Protein AF-A0A238ZQM5-F1 (afdb_monomer_lite)

pLDDT: mean 84.39, std 13.17, range [37.75, 97.06]

Structure (mmCIF, N/CA/C/O backbone):
data_AF-A0A238ZQM5-F1
#
_entry.id   AF-A0A238ZQM5-F1
#
loop_
_atom_site.group_PDB
_atom_site.id
_atom_site.type_symbol
_atom_site.label_atom_id
_atom_site.label_alt_id
_atom_site.label_comp_id
_atom_site.label_asym_id
_atom_site.label_entity_id
_atom_site.label_seq_id
_atom_site.pdbx_PDB_ins_code
_atom_site.Cartn_x
_atom_site.Cartn_y
_atom_site.Cartn_z
_atom_site.occupancy
_atom_site.B_iso_or_equiv
_atom_site.auth_seq_id
_atom_site.auth_comp_id
_atom_site.auth_asym_id
_atom_site.auth_atom_id
_atom_site.pdbx_PDB_model_num
ATOM 1 N N . MET A 1 1 ? -8.725 8.950 21.565 1.00 46.25 1 MET A N 1
ATOM 2 C CA . MET A 1 1 ? -9.533 8.697 22.783 1.00 46.25 1 MET A CA 1
ATOM 3 C C . MET A 1 1 ? -8.906 9.268 24.057 1.00 46.25 1 MET A C 1
ATOM 5 O O . MET A 1 1 ? -9.579 10.044 24.719 1.00 46.25 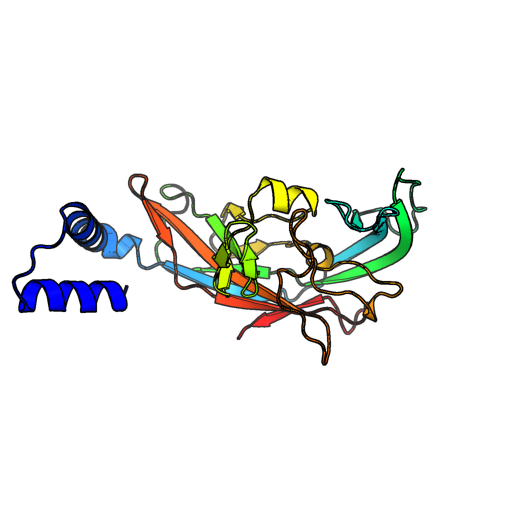1 MET A O 1
ATOM 9 N N . ARG A 1 2 ? -7.640 8.970 24.407 1.00 37.75 2 ARG A N 1
ATOM 10 C CA . ARG A 1 2 ? -7.018 9.499 25.647 1.00 37.75 2 ARG A CA 1
ATOM 11 C C . ARG A 1 2 ? -6.879 11.034 25.658 1.00 37.75 2 ARG A C 1
ATOM 13 O O . ARG A 1 2 ? -7.277 11.658 26.631 1.00 37.75 2 ARG A O 1
ATOM 20 N N . GLU A 1 3 ? -6.445 11.632 24.545 1.00 44.31 3 GLU A N 1
ATOM 21 C CA . GLU A 1 3 ? -6.285 13.096 24.407 1.00 44.31 3 GLU A CA 1
ATOM 22 C C . GLU A 1 3 ? -7.612 13.876 24.476 1.00 44.31 3 GLU A C 1
ATOM 24 O O . GLU A 1 3 ? -7.667 14.945 25.071 1.00 44.31 3 GLU A O 1
ATOM 29 N N . GLN A 1 4 ? -8.710 13.330 23.939 1.00 57.75 4 GLN A N 1
ATOM 30 C CA . GLN A 1 4 ? -10.038 13.960 24.028 1.00 57.75 4 GLN A CA 1
ATOM 31 C C . GLN A 1 4 ? -10.624 13.880 25.442 1.00 57.75 4 GLN A C 1
ATOM 33 O O . GLN A 1 4 ? -11.302 14.805 25.878 1.00 57.75 4 GLN A O 1
ATOM 38 N N . ARG A 1 5 ? -10.344 12.795 26.175 1.00 56.16 5 ARG A N 1
ATOM 39 C CA . ARG A 1 5 ? -10.802 12.609 27.558 1.00 56.16 5 ARG A CA 1
ATOM 40 C C . ARG A 1 5 ? -10.069 13.526 28.535 1.00 56.16 5 ARG A C 1
ATOM 42 O O . ARG A 1 5 ? -10.710 14.072 29.425 1.00 56.16 5 ARG A O 1
ATOM 49 N N . GLU A 1 6 ? -8.756 13.680 28.371 1.00 59.78 6 GLU A N 1
ATOM 50 C CA . GLU A 1 6 ? -7.944 14.623 29.152 1.00 59.78 6 GLU A CA 1
ATOM 51 C C . GLU A 1 6 ? -8.412 16.059 28.893 1.00 59.78 6 GLU A C 1
ATOM 53 O O . GLU A 1 6 ? -8.756 16.751 29.841 1.00 59.78 6 GLU A O 1
ATOM 58 N N . ALA A 1 7 ? -8.576 16.457 27.624 1.00 58.16 7 ALA A N 1
ATOM 59 C CA . ALA A 1 7 ? -9.081 17.785 27.275 1.00 58.16 7 ALA A CA 1
ATOM 60 C C . ALA A 1 7 ? -10.483 18.057 27.851 1.00 58.16 7 ALA A C 1
ATOM 62 O O . ALA A 1 7 ? -10.712 19.112 28.432 1.00 58.16 7 ALA A O 1
ATOM 63 N N . LEU A 1 8 ? -11.414 17.097 27.753 1.00 58.91 8 LEU A N 1
ATOM 64 C CA . LEU A 1 8 ? -12.755 17.215 28.341 1.00 58.91 8 LEU A CA 1
ATOM 65 C C . LEU A 1 8 ? -12.720 17.310 29.865 1.00 58.91 8 LEU A C 1
ATOM 67 O O . LEU A 1 8 ? -13.442 18.132 30.421 1.00 58.91 8 LEU A O 1
ATOM 71 N N . LYS A 1 9 ? -11.871 16.528 30.541 1.00 62.59 9 LYS A N 1
ATOM 72 C CA . LYS A 1 9 ? -11.652 16.675 31.986 1.00 62.59 9 LYS A CA 1
ATOM 73 C C . LYS A 1 9 ? -11.186 18.080 32.333 1.00 62.59 9 LYS A C 1
ATOM 75 O O . LYS A 1 9 ? -11.781 18.692 33.208 1.00 62.59 9 LYS A O 1
ATOM 80 N N . THR A 1 10 ? -10.200 18.605 31.610 1.00 59.09 10 THR A N 1
ATOM 81 C CA . THR A 1 10 ? -9.701 19.965 31.824 1.00 59.09 10 THR A CA 1
ATOM 82 C C . THR A 1 10 ? -10.796 21.009 31.589 1.00 59.09 10 THR A C 1
ATOM 84 O O . THR A 1 10 ? -10.893 21.959 32.357 1.00 59.09 10 THR A O 1
ATOM 87 N N . TYR A 1 11 ? -11.673 20.818 30.594 1.00 63.31 11 TYR A N 1
ATOM 88 C CA . TYR A 1 11 ? -12.822 21.704 30.375 1.00 63.31 11 TYR A CA 1
ATOM 89 C C . TYR A 1 11 ? -13.818 21.664 31.548 1.00 63.31 11 TYR A C 1
ATOM 91 O O . TYR A 1 11 ? -14.197 22.714 32.058 1.00 63.31 11 TYR A O 1
ATOM 99 N N . PHE A 1 12 ? -14.179 20.475 32.045 1.00 64.38 12 PHE A N 1
ATOM 100 C CA . PHE A 1 12 ? -15.075 20.339 33.201 1.00 64.38 12 PHE A CA 1
ATOM 101 C C . PHE A 1 12 ? -14.453 20.840 34.517 1.00 64.38 12 PHE A C 1
ATOM 103 O O . PHE A 1 12 ? -15.163 21.427 35.329 1.00 64.38 12 PHE A O 1
ATOM 110 N N . GLU A 1 13 ? -13.149 20.642 34.722 1.00 62.69 13 GLU A N 1
ATOM 111 C CA . GLU A 1 13 ? -12.406 21.107 35.905 1.00 62.69 13 GLU A CA 1
ATOM 112 C C . GLU A 1 13 ? -12.217 22.633 35.907 1.00 62.69 13 GLU A C 1
ATOM 114 O O . GLU A 1 13 ? -12.307 23.256 36.963 1.00 62.69 13 GLU A O 1
ATOM 119 N N . ASN A 1 14 ? -12.038 23.249 34.732 1.00 64.81 14 ASN A N 1
ATOM 120 C CA . ASN A 1 14 ? -11.888 24.702 34.586 1.00 64.81 14 ASN A CA 1
ATOM 121 C C . ASN A 1 14 ? -13.226 25.453 34.430 1.00 64.81 14 ASN A C 1
ATOM 123 O O . ASN A 1 14 ? -13.228 26.680 34.346 1.00 64.81 14 ASN A O 1
ATOM 127 N N . GLY A 1 15 ? -14.362 24.746 34.386 1.00 55.53 15 GLY A N 1
ATOM 128 C CA . GLY A 1 15 ? -15.692 25.342 34.195 1.00 55.53 15 GLY A CA 1
ATOM 129 C C . GLY A 1 15 ? -16.011 25.765 32.753 1.00 55.53 15 GLY A C 1
ATOM 130 O O . GLY A 1 15 ? -17.033 26.416 32.516 1.00 55.5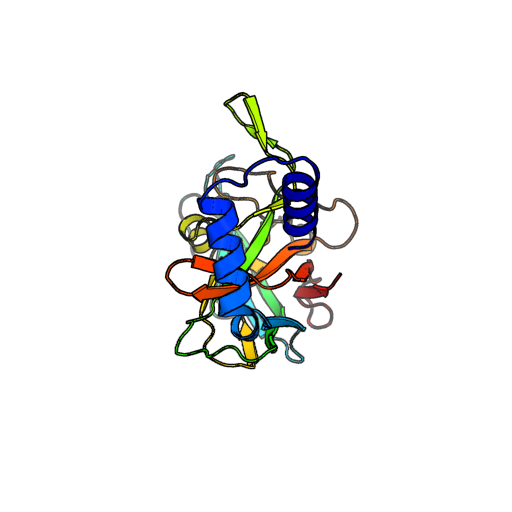3 15 GLY A O 1
ATOM 131 N N . ASP A 1 16 ? -15.176 25.378 31.788 1.00 63.03 16 ASP A N 1
ATOM 132 C CA . ASP A 1 16 ? -15.415 25.586 30.364 1.00 63.03 16 ASP A CA 1
ATOM 133 C C . ASP A 1 16 ? -16.500 24.626 29.860 1.00 63.03 16 ASP A C 1
ATOM 135 O O . ASP A 1 16 ? -16.455 23.409 30.058 1.00 63.03 16 ASP A O 1
ATOM 139 N N . ARG A 1 17 ? -17.506 25.177 29.175 1.00 64.56 17 ARG A N 1
ATOM 140 C CA . ARG A 1 17 ? -18.610 24.385 28.623 1.00 64.56 17 ARG A CA 1
ATOM 141 C C . ARG A 1 17 ? -18.160 23.737 27.310 1.00 64.56 17 ARG A C 1
ATOM 143 O O . ARG A 1 17 ? -17.872 24.477 26.367 1.00 64.56 17 ARG A O 1
ATOM 150 N N . PRO A 1 18 ? -18.130 22.394 27.197 1.00 68.06 18 PRO A N 1
ATOM 151 C CA . PRO A 1 18 ? -17.866 21.754 25.915 1.00 68.06 18 PRO A CA 1
ATOM 152 C C . PRO A 1 18 ? -18.912 22.202 24.891 1.00 68.06 18 PRO A C 1
ATOM 154 O O . PRO A 1 18 ? -20.076 22.441 25.222 1.00 68.06 18 PRO A O 1
ATOM 157 N N . THR A 1 19 ? -18.506 22.308 23.628 1.00 73.88 19 THR A N 1
ATOM 158 C CA . THR A 1 19 ? -19.463 22.572 22.547 1.00 73.88 19 THR A CA 1
ATOM 159 C C . THR A 1 19 ? -20.477 21.429 22.458 1.00 73.88 19 THR A C 1
ATOM 161 O O . THR A 1 19 ? -20.163 20.280 22.781 1.00 73.88 19 THR A O 1
ATOM 164 N N . GLN A 1 20 ? -21.688 21.719 21.973 1.00 70.94 20 GLN A N 1
ATOM 165 C CA . GLN A 1 20 ? -22.739 20.711 21.784 1.00 70.94 20 GLN A CA 1
ATOM 166 C C . GLN A 1 20 ? -22.232 19.494 20.992 1.00 70.94 20 GLN A C 1
ATOM 168 O O . GLN A 1 20 ? -22.525 18.360 21.354 1.00 70.94 20 GLN A O 1
ATOM 173 N N . THR A 1 21 ? -21.400 19.722 19.972 1.00 71.00 21 THR A N 1
ATOM 174 C CA . THR A 1 21 ? -20.775 18.663 19.169 1.00 71.00 21 THR A CA 1
ATOM 175 C C . THR A 1 21 ? -19.824 17.789 19.986 1.00 71.00 21 THR A C 1
ATOM 177 O O . THR A 1 21 ? -19.865 16.569 19.868 1.00 71.00 21 THR A O 1
ATOM 180 N N . GLN A 1 22 ? -18.980 18.386 20.832 1.00 67.88 22 GLN A N 1
ATOM 181 C CA . GLN A 1 22 ? -18.045 17.638 21.684 1.00 67.88 22 GLN A CA 1
ATOM 182 C C . GLN A 1 22 ? -18.781 16.806 22.741 1.00 67.88 22 GLN A C 1
ATOM 184 O O . GLN A 1 22 ? -18.360 15.693 23.051 1.00 67.88 22 GLN A O 1
ATOM 189 N N . PHE A 1 23 ? -19.885 17.329 23.280 1.00 74.44 23 PHE A N 1
ATOM 190 C CA . PHE A 1 23 ? -20.700 16.612 24.257 1.00 74.44 23 PHE A CA 1
ATOM 191 C C . PHE A 1 23 ? -21.522 15.482 23.619 1.00 74.44 23 PHE A C 1
ATOM 193 O O . PHE A 1 23 ? -21.568 14.385 24.171 1.00 74.44 23 PHE A O 1
ATOM 200 N N . ALA A 1 24 ? -22.097 15.707 22.432 1.00 69.12 24 ALA A N 1
ATOM 201 C CA . ALA A 1 24 ? -22.794 14.671 21.668 1.00 69.12 24 ALA A CA 1
ATOM 202 C C . ALA A 1 24 ? -21.861 13.494 21.342 1.00 69.12 24 ALA A C 1
ATOM 204 O O . ALA A 1 24 ? -22.165 12.360 21.690 1.00 69.12 24 ALA A O 1
ATOM 205 N N . GLN A 1 25 ? -20.656 13.775 20.828 1.00 68.94 25 GLN A N 1
ATOM 206 C CA . GLN A 1 25 ? -19.645 12.745 20.546 1.00 68.94 25 GLN A CA 1
ATOM 207 C C . GLN A 1 25 ? -19.271 11.911 21.779 1.00 68.94 25 GLN A C 1
ATOM 209 O O . GLN A 1 25 ? -18.994 10.717 21.659 1.00 68.94 25 GLN A O 1
ATOM 214 N N . LEU A 1 26 ? -19.250 12.529 22.964 1.00 72.38 26 LEU A N 1
ATOM 215 C CA . LEU A 1 26 ? -18.998 11.821 24.214 1.00 72.38 26 LEU A CA 1
ATOM 216 C C . LEU A 1 26 ? -20.152 10.872 24.556 1.00 72.38 26 LEU A C 1
ATOM 218 O O . LEU A 1 26 ? -19.892 9.706 24.847 1.00 72.38 26 LEU A O 1
ATOM 222 N N . ILE A 1 27 ? -21.401 11.346 24.522 1.00 74.38 27 ILE A N 1
ATOM 223 C CA . ILE A 1 27 ? -22.577 10.510 24.809 1.00 74.38 27 ILE A CA 1
ATOM 224 C C . ILE A 1 27 ? -22.651 9.349 23.820 1.00 74.38 27 ILE A C 1
ATOM 226 O O . ILE A 1 27 ? -22.761 8.204 24.255 1.00 74.38 27 ILE A O 1
ATOM 230 N N . ASP A 1 28 ? -22.485 9.620 22.526 1.00 68.56 28 ASP A N 1
ATOM 231 C CA . ASP A 1 28 ? -22.495 8.592 21.485 1.00 68.56 28 ASP A CA 1
ATOM 232 C C . ASP A 1 28 ? -21.403 7.543 21.752 1.00 68.56 28 ASP A C 1
ATOM 234 O O . ASP A 1 28 ? -21.649 6.340 21.689 1.00 68.56 28 ASP A O 1
ATOM 238 N N . SER A 1 29 ? -20.204 7.964 22.177 1.00 66.50 29 SER A N 1
ATOM 239 C CA . SER A 1 29 ? -19.139 7.018 22.542 1.00 66.50 29 SER A CA 1
ATOM 240 C C . SER A 1 29 ? -19.515 6.099 23.713 1.00 66.50 29 SER A C 1
ATOM 242 O O . SER A 1 29 ? -19.107 4.939 23.737 1.00 66.50 29 SER A O 1
ATOM 244 N N . TYR A 1 30 ? -20.311 6.595 24.668 1.00 68.81 30 TYR A N 1
ATOM 245 C CA . TYR A 1 30 ? -20.781 5.815 25.813 1.00 68.81 30 TYR A CA 1
ATOM 246 C C . TYR A 1 30 ? -21.925 4.868 25.446 1.00 68.81 30 TYR A C 1
ATOM 248 O O . TYR A 1 30 ? -21.941 3.732 25.916 1.00 68.81 30 TYR A O 1
ATOM 256 N N . VAL A 1 31 ? -22.859 5.308 24.601 1.00 71.25 31 VAL A N 1
ATOM 257 C CA . VAL A 1 31 ? -23.979 4.486 24.115 1.00 71.25 31 VAL A CA 1
ATOM 258 C C . VAL A 1 31 ? -23.467 3.309 23.278 1.00 71.25 31 VAL A C 1
ATOM 260 O O . VAL A 1 31 ? -23.963 2.193 23.417 1.00 71.25 31 VAL A O 1
ATOM 263 N N . HIS A 1 32 ? -22.412 3.524 22.488 1.00 70.25 32 HIS A N 1
ATOM 264 C CA . HIS A 1 32 ? -21.836 2.513 21.599 1.00 70.25 32 HIS A CA 1
ATOM 265 C C . HIS A 1 32 ? -20.603 1.796 22.172 1.00 70.25 32 HIS A C 1
ATOM 267 O O . HIS A 1 32 ? -19.914 1.097 21.439 1.00 70.25 32 HIS A O 1
ATOM 273 N N . LEU A 1 33 ? -20.308 1.903 23.474 1.00 68.94 33 LEU A N 1
ATOM 274 C CA . LEU A 1 33 ? -19.084 1.357 24.095 1.00 68.94 33 LEU A CA 1
ATOM 275 C C . LEU A 1 33 ? -18.795 -0.114 23.736 1.00 68.94 33 LEU A C 1
ATOM 277 O O . LEU A 1 33 ? -17.650 -0.470 23.457 1.00 68.94 33 LEU A O 1
ATOM 281 N N . ASN A 1 34 ? -19.834 -0.952 23.701 1.00 67.56 34 ASN A N 1
ATOM 282 C CA . ASN A 1 34 ? -19.716 -2.367 23.333 1.00 67.56 34 ASN A CA 1
ATOM 283 C C . ASN A 1 34 ? -19.469 -2.568 21.828 1.00 67.56 34 ASN A C 1
ATOM 285 O O . ASN A 1 34 ? -18.752 -3.488 21.443 1.00 67.56 34 ASN A O 1
ATOM 289 N N . GLU A 1 35 ? -20.030 -1.695 20.987 1.00 69.12 35 GLU A N 1
ATOM 290 C CA . GLU A 1 35 ? -19.846 -1.696 19.529 1.00 69.12 35 GLU A CA 1
ATOM 291 C C . GLU A 1 35 ? -18.484 -1.103 19.126 1.00 69.12 35 GLU A C 1
ATOM 293 O O . GLU A 1 35 ? -17.973 -1.408 18.053 1.00 69.12 35 GLU A O 1
ATOM 298 N N . LEU A 1 36 ? -17.868 -0.299 20.004 1.00 75.50 36 LEU A N 1
ATOM 299 C CA . LEU A 1 36 ? -16.561 0.335 19.809 1.00 75.50 36 LEU A CA 1
ATOM 300 C C . LEU A 1 36 ? -15.371 -0.525 20.267 1.00 75.50 36 LEU A C 1
ATOM 302 O O . LEU A 1 36 ? -14.221 -0.137 20.053 1.00 75.50 36 LEU A O 1
ATOM 306 N N . ASN A 1 37 ? -15.615 -1.697 20.861 1.00 82.69 37 ASN A N 1
ATOM 307 C CA . ASN A 1 37 ? -14.560 -2.657 21.181 1.00 82.69 37 ASN A CA 1
ATOM 308 C C . ASN A 1 37 ? -14.249 -3.531 19.961 1.00 82.69 37 ASN A C 1
ATOM 310 O O . ASN A 1 37 ? -14.708 -4.673 19.861 1.00 82.69 37 ASN A O 1
ATOM 314 N N . PHE A 1 38 ? -13.499 -2.966 19.016 1.00 89.88 38 PHE A N 1
ATOM 315 C CA . PHE A 1 38 ? -13.087 -3.647 17.798 1.00 89.88 38 PHE A CA 1
ATOM 316 C C . PHE A 1 38 ? -11.656 -3.331 17.397 1.00 89.88 38 PHE A C 1
ATOM 318 O O . PHE A 1 38 ? -11.123 -2.248 17.653 1.00 89.88 38 PHE A O 1
ATOM 325 N N . GLY A 1 39 ? -11.045 -4.294 16.719 1.00 91.56 39 GLY A N 1
ATOM 326 C CA . GLY A 1 39 ? -9.651 -4.228 16.327 1.00 91.56 39 GLY A CA 1
ATOM 327 C C . GLY A 1 39 ? -9.418 -4.803 14.946 1.00 91.56 39 GLY A C 1
ATOM 328 O O . GLY A 1 39 ? -10.249 -5.506 14.371 1.00 91.56 39 GLY A O 1
ATOM 329 N N . LEU A 1 40 ? -8.245 -4.483 14.427 1.00 95.12 40 LEU A N 1
ATOM 330 C CA . LEU A 1 40 ? -7.671 -5.140 13.272 1.00 95.12 40 LEU A CA 1
ATOM 331 C C . LEU A 1 40 ? -6.410 -5.831 13.762 1.00 95.12 40 LEU A C 1
ATOM 333 O O . LEU A 1 40 ? -5.648 -5.228 14.511 1.00 95.12 40 LEU A O 1
ATOM 337 N N . LYS A 1 41 ? -6.175 -7.054 13.311 1.00 95.75 41 LYS A N 1
ATOM 338 C CA . LYS A 1 41 ? -4.922 -7.772 13.497 1.00 95.75 41 LYS A CA 1
ATOM 339 C C . LYS A 1 41 ? -4.418 -8.217 12.138 1.00 95.75 41 LYS A C 1
ATOM 341 O O . LYS A 1 41 ? -5.186 -8.674 11.293 1.00 95.75 41 LYS A O 1
ATOM 346 N N . LEU A 1 42 ? -3.124 -8.032 11.913 1.00 96.06 42 LEU A N 1
ATOM 347 C CA . LEU A 1 42 ? -2.500 -8.229 10.612 1.00 96.06 42 LEU A CA 1
ATOM 348 C C . LEU A 1 42 ? -1.328 -9.194 10.725 1.00 96.06 42 LEU A C 1
ATOM 350 O O . LEU A 1 42 ? -0.563 -9.155 11.686 1.00 96.06 42 LEU A O 1
ATOM 354 N N . ARG A 1 43 ? -1.170 -10.038 9.709 1.00 95.69 43 ARG A N 1
ATOM 355 C CA . ARG A 1 43 ? 0.009 -10.889 9.530 1.00 95.69 43 ARG A CA 1
ATOM 356 C C . ARG A 1 43 ? 0.261 -11.125 8.047 1.00 95.69 43 ARG A C 1
ATOM 358 O O . ARG A 1 43 ? -0.672 -11.133 7.248 1.00 95.69 43 ARG A O 1
ATOM 365 N N . SER A 1 44 ? 1.512 -11.350 7.666 1.00 94.44 44 SER A N 1
ATOM 366 C CA . SER A 1 44 ? 1.819 -11.805 6.307 1.00 94.44 44 SER A CA 1
ATOM 367 C C . SER A 1 44 ? 1.294 -13.225 6.088 1.00 94.44 44 SER A C 1
ATOM 369 O O . SER A 1 44 ? 1.341 -14.057 6.999 1.00 94.44 44 SER A O 1
ATOM 371 N N . SER A 1 45 ? 0.847 -13.532 4.872 1.00 94.00 45 SER A N 1
ATOM 372 C CA . SER A 1 45 ? 0.451 -14.888 4.492 1.00 94.00 45 SER A CA 1
ATOM 373 C C . SER A 1 45 ? 1.612 -15.886 4.623 1.00 94.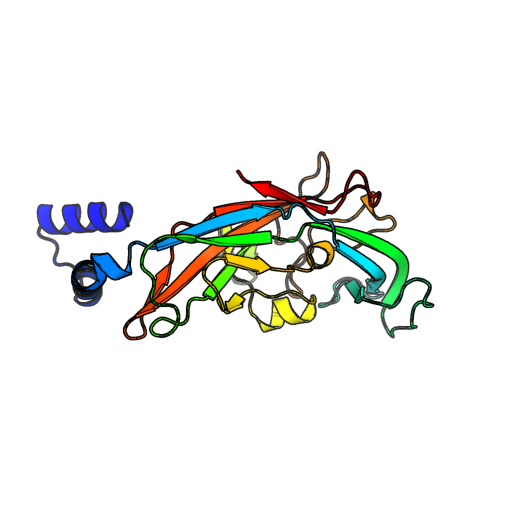00 45 SER A C 1
ATOM 375 O O . SER A 1 45 ? 2.800 -15.557 4.495 1.00 94.00 45 SER A O 1
ATOM 377 N N . GLY A 1 46 ? 1.264 -17.150 4.877 1.00 89.38 46 GLY A N 1
ATOM 378 C CA . GLY A 1 46 ? 2.219 -18.261 4.811 1.00 89.38 46 GLY A CA 1
ATOM 379 C C . GLY A 1 46 ? 2.606 -18.620 3.372 1.00 89.38 46 GLY A C 1
ATOM 380 O O . GLY A 1 46 ? 3.704 -19.112 3.137 1.00 89.38 46 GLY A O 1
ATOM 381 N N . THR A 1 47 ? 1.725 -18.331 2.415 1.00 90.56 47 THR A N 1
ATOM 382 C CA . THR A 1 47 ? 1.870 -18.639 0.989 1.00 90.56 47 THR A CA 1
ATOM 383 C C . THR A 1 47 ? 2.429 -17.458 0.200 1.00 90.56 47 THR A C 1
ATOM 385 O O . THR A 1 47 ? 2.186 -16.296 0.540 1.00 90.56 47 THR A O 1
ATOM 388 N N . LEU A 1 48 ? 3.170 -17.766 -0.866 1.00 93.06 48 LEU A N 1
ATOM 389 C CA . LEU A 1 48 ? 3.633 -16.794 -1.853 1.00 93.06 48 LEU A CA 1
ATOM 390 C C . LEU A 1 48 ? 2.688 -16.771 -3.053 1.00 93.06 48 LEU A C 1
ATOM 392 O O . LEU A 1 48 ? 2.262 -17.818 -3.541 1.00 93.06 48 LEU A O 1
ATOM 396 N N . LYS A 1 49 ? 2.415 -15.570 -3.554 1.00 93.94 49 LYS A N 1
ATOM 397 C CA . LYS A 1 49 ? 1.855 -15.346 -4.883 1.00 93.94 49 LYS A CA 1
ATOM 398 C C . LYS A 1 49 ? 2.958 -14.925 -5.835 1.00 93.94 49 LYS A C 1
ATOM 400 O O . LYS A 1 49 ? 3.909 -14.254 -5.440 1.00 93.94 49 LYS A O 1
ATOM 405 N N . ALA A 1 50 ? 2.797 -15.289 -7.099 1.00 93.69 50 ALA A N 1
ATOM 406 C CA . ALA A 1 50 ? 3.685 -14.899 -8.177 1.00 93.69 50 ALA A CA 1
ATOM 407 C C . ALA A 1 50 ? 2.851 -14.366 -9.340 1.00 93.69 50 ALA A C 1
ATOM 409 O O . ALA A 1 50 ? 1.907 -15.021 -9.781 1.00 93.69 50 ALA A O 1
ATOM 410 N N . LYS A 1 51 ? 3.198 -13.179 -9.835 1.00 95.00 51 LYS A N 1
ATOM 411 C CA . LYS A 1 51 ? 2.548 -12.557 -10.993 1.00 95.00 51 LYS A CA 1
ATOM 412 C C . LYS A 1 51 ? 3.591 -11.970 -11.925 1.00 95.00 51 LYS A C 1
ATOM 414 O O . LYS A 1 51 ? 4.623 -11.484 -11.465 1.00 95.00 51 LYS A O 1
ATOM 419 N N . PHE A 1 52 ? 3.344 -12.026 -13.227 1.00 95.50 52 PHE A N 1
ATOM 420 C CA . PHE A 1 52 ? 4.242 -11.452 -14.221 1.00 95.50 52 PHE A CA 1
ATOM 421 C C . PHE A 1 52 ? 3.810 -10.030 -14.565 1.00 95.50 52 PHE A C 1
ATOM 423 O O . PHE A 1 52 ? 2.624 -9.754 -14.735 1.00 95.50 52 PHE A O 1
ATOM 430 N N . TYR A 1 53 ? 4.785 -9.127 -14.637 1.00 95.88 53 TYR A N 1
ATOM 431 C CA . TYR A 1 53 ? 4.540 -7.714 -14.882 1.00 95.88 53 TYR A CA 1
ATOM 432 C C . TYR A 1 53 ? 5.439 -7.160 -15.978 1.00 95.88 53 TYR A C 1
ATOM 434 O O . TYR A 1 53 ? 6.618 -7.514 -16.072 1.00 95.88 53 TYR A O 1
ATOM 442 N N . HIS A 1 54 ? 4.887 -6.218 -16.736 1.00 97.06 54 HIS A N 1
ATOM 443 C CA . HIS A 1 54 ? 5.620 -5.278 -17.573 1.00 97.06 54 HIS A CA 1
ATOM 444 C C . HIS A 1 54 ? 5.747 -3.933 -16.848 1.00 97.06 54 HIS A C 1
ATOM 446 O O . HIS A 1 54 ? 4.751 -3.386 -16.362 1.00 97.06 54 HIS A O 1
ATOM 452 N N . PHE A 1 55 ? 6.966 -3.395 -16.785 1.00 95.69 55 PHE A N 1
ATOM 453 C CA . PHE A 1 55 ? 7.263 -2.115 -16.143 1.00 95.69 55 PHE A CA 1
ATOM 454 C C . PHE A 1 55 ? 7.601 -1.052 -17.179 1.00 95.69 55 PHE A C 1
ATOM 456 O O . PHE A 1 55 ? 8.382 -1.304 -18.098 1.00 95.69 55 PHE A O 1
ATOM 463 N N . TYR A 1 56 ? 7.055 0.145 -16.992 1.00 94.31 56 TYR A N 1
ATOM 464 C CA . TYR A 1 56 ? 7.237 1.269 -17.900 1.00 94.31 56 TYR A CA 1
ATOM 465 C C . TYR A 1 56 ? 7.539 2.554 -17.133 1.00 94.31 56 TYR A C 1
ATOM 467 O O . TYR A 1 56 ? 6.962 2.784 -16.067 1.00 94.31 56 TYR A O 1
ATOM 475 N N . ASP A 1 57 ? 8.375 3.416 -17.706 1.00 91.62 57 ASP A N 1
ATOM 476 C CA . ASP A 1 57 ? 8.557 4.802 -17.255 1.00 91.62 57 ASP A CA 1
ATOM 477 C C . ASP A 1 57 ? 7.909 5.755 -18.260 1.00 91.62 57 ASP A C 1
ATOM 479 O O . ASP A 1 57 ? 7.863 5.464 -19.458 1.00 91.62 57 ASP A O 1
ATOM 483 N N . ALA A 1 58 ? 7.376 6.876 -17.781 1.00 90.50 58 ALA A N 1
ATOM 484 C CA . ALA A 1 58 ? 6.858 7.905 -18.676 1.00 90.50 58 ALA A CA 1
ATOM 485 C C . ALA A 1 58 ? 8.011 8.584 -19.431 1.00 90.50 58 ALA A C 1
ATOM 487 O O . ALA A 1 58 ? 9.041 8.905 -18.841 1.00 90.50 58 ALA A O 1
ATOM 488 N N . ASN A 1 59 ? 7.815 8.847 -20.723 1.00 88.00 59 ASN A N 1
ATOM 489 C CA . ASN A 1 59 ? 8.809 9.520 -21.562 1.00 88.00 59 ASN A CA 1
ATOM 490 C C . ASN A 1 59 ? 8.957 10.998 -21.184 1.00 88.00 59 ASN A C 1
ATOM 492 O O . ASN A 1 59 ? 10.041 11.567 -21.292 1.00 88.00 59 ASN A O 1
ATOM 496 N N . GLU A 1 60 ? 7.861 11.621 -20.743 1.00 82.69 60 GLU A N 1
ATOM 497 C CA . GLU A 1 60 ? 7.864 13.019 -20.333 1.00 82.69 60 GLU A CA 1
ATOM 498 C C . GLU A 1 60 ? 8.266 13.177 -18.861 1.00 82.69 60 GLU A C 1
ATOM 500 O O . GLU A 1 60 ? 7.663 12.560 -17.967 1.00 82.69 60 GLU A O 1
ATOM 505 N N . PRO A 1 61 ? 9.236 14.061 -18.567 1.00 68.06 61 PRO A N 1
ATOM 506 C CA . PRO A 1 61 ? 9.533 14.415 -17.195 1.00 68.06 61 PRO A CA 1
ATOM 507 C C . PRO A 1 61 ? 8.308 15.103 -16.577 1.00 68.06 61 PRO A C 1
ATOM 509 O O . PRO A 1 61 ? 7.643 15.916 -17.210 1.00 68.06 61 PRO A O 1
ATOM 512 N N . PHE A 1 62 ? 8.025 14.794 -15.311 1.00 66.56 62 PHE A N 1
ATOM 513 C CA . PHE A 1 62 ? 6.903 15.367 -14.549 1.00 66.56 62 PHE A CA 1
ATOM 514 C C . PHE A 1 62 ? 5.495 14.969 -15.021 1.00 66.56 62 PHE A C 1
ATOM 516 O O . PHE A 1 62 ? 4.524 15.594 -14.590 1.00 66.56 62 PHE A O 1
ATOM 523 N N . SER A 1 63 ? 5.363 13.892 -15.806 1.00 70.12 63 SER A N 1
ATOM 524 C CA . SER A 1 63 ? 4.056 13.283 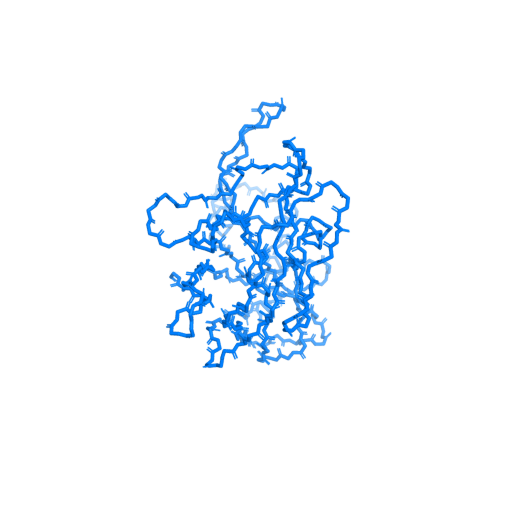-16.070 1.00 70.12 63 SER A CA 1
ATOM 525 C C . SER A 1 63 ? 3.336 12.930 -14.766 1.00 70.12 63 SER A C 1
ATOM 527 O O . SER A 1 63 ? 3.930 12.435 -13.800 1.00 70.12 63 SER A O 1
ATOM 529 N N . ALA A 1 64 ? 2.029 13.185 -14.765 1.00 66.81 64 ALA A N 1
ATOM 530 C CA . ALA A 1 64 ? 1.139 12.866 -13.666 1.00 66.81 64 ALA A CA 1
ATOM 531 C C . ALA A 1 64 ? 1.202 11.348 -13.377 1.00 66.81 64 ALA A C 1
ATOM 533 O O . ALA A 1 64 ? 1.456 10.931 -12.251 1.00 66.81 64 ALA A O 1
ATOM 534 N N . GLU A 1 65 ? 1.100 10.508 -14.406 1.00 77.50 65 GLU A N 1
ATOM 535 C CA . GLU A 1 65 ? 1.341 9.064 -14.321 1.00 77.50 65 GLU A CA 1
ATOM 536 C C . GLU A 1 65 ? 2.784 8.745 -14.714 1.00 77.50 65 GLU A C 1
ATOM 538 O O . GLU A 1 65 ? 3.062 8.197 -15.778 1.00 77.50 65 GLU A O 1
ATOM 543 N N . ALA A 1 66 ? 3.719 9.102 -13.835 1.00 82.44 66 ALA A N 1
ATOM 544 C CA . ALA A 1 66 ? 5.152 8.969 -14.085 1.00 82.44 66 ALA A CA 1
ATOM 545 C C . ALA A 1 66 ? 5.648 7.536 -14.377 1.00 82.44 66 ALA A C 1
ATOM 547 O O . ALA A 1 66 ? 6.800 7.395 -14.756 1.00 82.44 66 ALA A O 1
ATOM 548 N N . HIS A 1 67 ? 4.856 6.485 -14.148 1.00 89.31 67 HIS A N 1
ATOM 549 C CA . HIS A 1 67 ? 5.196 5.102 -14.504 1.00 89.31 67 HIS A CA 1
ATOM 550 C C . HIS A 1 67 ? 3.928 4.265 -14.711 1.00 89.31 67 HIS A C 1
ATOM 552 O O . HIS A 1 67 ? 2.844 4.667 -14.290 1.00 89.31 67 HIS A O 1
ATOM 558 N N . LYS A 1 68 ? 4.067 3.080 -15.312 1.00 91.50 68 LYS A N 1
ATOM 559 C CA . LYS A 1 68 ? 3.007 2.064 -15.361 1.00 91.50 68 LYS A CA 1
ATOM 560 C C . LYS A 1 68 ? 3.565 0.695 -14.987 1.00 91.50 68 LYS A C 1
ATOM 562 O O . LYS A 1 68 ? 4.676 0.336 -15.372 1.00 91.50 68 LYS A O 1
ATOM 567 N N . THR A 1 69 ? 2.757 -0.067 -14.259 1.00 94.12 69 THR A N 1
ATOM 568 C CA . THR A 1 69 ? 3.021 -1.466 -13.915 1.00 94.12 69 THR A CA 1
ATOM 569 C C . THR A 1 69 ? 1.805 -2.271 -14.339 1.00 94.12 69 THR A C 1
ATOM 571 O O . THR A 1 69 ? 0.717 -2.061 -13.798 1.00 94.12 69 THR A O 1
ATOM 574 N N . ILE A 1 70 ? 1.986 -3.150 -15.321 1.00 94.81 70 ILE A N 1
ATOM 575 C CA . ILE A 1 70 ? 0.897 -3.888 -15.968 1.00 94.81 70 ILE A CA 1
ATOM 576 C C . ILE A 1 70 ? 1.084 -5.370 -15.693 1.00 94.81 70 ILE A C 1
ATOM 578 O O . ILE A 1 70 ? 2.127 -5.924 -16.031 1.00 94.81 70 ILE A O 1
ATOM 582 N N . GLU A 1 71 ? 0.091 -5.988 -15.056 1.00 95.75 71 GLU A N 1
ATOM 583 C CA . GLU A 1 71 ? 0.017 -7.441 -14.899 1.00 95.75 71 GLU A CA 1
ATOM 584 C C . GLU A 1 71 ? -0.253 -8.083 -16.262 1.00 95.75 71 GLU A C 1
ATOM 586 O O . GLU A 1 71 ? -1.105 -7.609 -17.012 1.00 95.75 71 GLU A O 1
ATOM 591 N N . ALA A 1 72 ? 0.477 -9.144 -16.590 1.00 96.12 72 ALA A N 1
ATOM 592 C CA . ALA A 1 72 ? 0.363 -9.830 -17.869 1.00 96.12 72 ALA A CA 1
ATOM 593 C C . ALA A 1 72 ? 0.639 -11.338 -17.721 1.00 96.12 72 ALA A C 1
ATOM 595 O O . ALA A 1 72 ? 1.216 -11.765 -16.717 1.00 96.12 72 ALA A O 1
ATOM 596 N N . PRO A 1 73 ? 0.251 -12.171 -18.704 1.00 95.62 73 PRO A N 1
ATOM 597 C CA . PRO A 1 73 ? 0.609 -13.585 -18.718 1.00 95.62 73 PRO A CA 1
ATOM 598 C C . PRO A 1 73 ? 2.128 -13.790 -18.760 1.00 95.62 73 PRO A C 1
ATOM 600 O O . PRO A 1 73 ? 2.847 -13.079 -19.457 1.00 95.62 73 PRO A O 1
ATOM 603 N N . ALA A 1 74 ? 2.637 -14.793 -18.044 1.00 92.25 74 ALA A N 1
ATOM 604 C CA . ALA A 1 74 ? 4.070 -15.073 -18.033 1.00 92.25 74 ALA A CA 1
ATOM 605 C C . ALA A 1 74 ? 4.602 -15.354 -19.452 1.00 92.25 74 ALA A C 1
ATOM 607 O O . ALA A 1 74 ? 4.070 -16.197 -20.170 1.00 92.25 74 ALA A O 1
ATOM 608 N N . GLY A 1 75 ? 5.663 -14.643 -19.844 1.00 88.88 75 GLY A N 1
ATOM 609 C CA . GLY A 1 75 ? 6.286 -14.783 -21.165 1.00 88.88 75 GLY A CA 1
ATOM 610 C C . GLY A 1 75 ? 5.623 -13.974 -22.285 1.00 88.88 75 GLY A C 1
ATOM 611 O O . GLY A 1 75 ? 6.093 -14.037 -23.422 1.00 88.88 75 GLY A O 1
ATOM 612 N N . SER A 1 76 ? 4.579 -13.187 -21.994 1.00 95.44 76 SER A N 1
ATOM 613 C CA . SER A 1 76 ? 4.016 -12.253 -22.973 1.00 95.44 76 SER A CA 1
ATOM 614 C C . SER A 1 76 ? 5.036 -11.194 -23.394 1.00 95.44 76 SER A C 1
ATOM 616 O O . SER A 1 76 ? 5.949 -10.825 -22.646 1.00 95.44 76 SER A O 1
ATOM 618 N N . LYS A 1 77 ? 4.876 -10.680 -24.617 1.00 95.69 77 LYS A N 1
ATOM 619 C CA . LYS A 1 77 ? 5.638 -9.520 -25.088 1.00 95.69 77 LYS A CA 1
ATOM 620 C C . LYS A 1 77 ? 5.060 -8.248 -24.475 1.00 95.69 77 LYS A C 1
ATOM 622 O O . LYS A 1 77 ? 3.848 -8.138 -24.325 1.00 95.69 77 LYS A O 1
ATOM 627 N N . ALA A 1 78 ? 5.938 -7.300 -24.156 1.00 96.06 78 ALA A N 1
ATOM 628 C CA . ALA A 1 78 ? 5.518 -5.985 -23.696 1.00 96.06 78 ALA A CA 1
ATOM 629 C C . ALA A 1 78 ? 4.774 -5.249 -24.816 1.00 96.06 78 ALA A C 1
ATOM 631 O O . ALA A 1 78 ? 5.219 -5.233 -25.966 1.00 96.06 78 ALA A O 1
ATOM 632 N N . GLU A 1 79 ? 3.645 -4.650 -24.465 1.00 94.62 79 GLU A N 1
ATOM 633 C CA . GLU A 1 79 ? 2.858 -3.829 -25.375 1.00 94.62 79 GLU A CA 1
ATOM 634 C C . GLU A 1 79 ? 3.514 -2.458 -25.557 1.00 94.62 79 GLU A C 1
ATOM 636 O O . GLU A 1 79 ? 4.144 -1.913 -24.648 1.00 94.62 79 GLU A O 1
ATOM 641 N N . VAL A 1 80 ? 3.357 -1.876 -26.744 1.00 95.50 80 VAL A N 1
ATOM 642 C CA . VAL A 1 80 ? 3.801 -0.504 -26.995 1.00 95.50 80 VAL A CA 1
ATOM 643 C C . VAL A 1 80 ? 2.736 0.446 -26.468 1.00 95.50 80 VAL A C 1
ATOM 645 O O . VAL A 1 80 ? 1.616 0.472 -26.973 1.00 95.50 80 VAL A O 1
ATOM 648 N N . ILE A 1 81 ? 3.098 1.246 -25.468 1.00 94.06 81 ILE A N 1
ATOM 649 C CA . ILE A 1 81 ? 2.194 2.210 -24.841 1.00 94.06 81 ILE A CA 1
ATOM 650 C C . ILE A 1 81 ? 2.658 3.621 -25.216 1.00 94.06 81 ILE A C 1
ATOM 652 O O . ILE A 1 81 ? 3.770 4.009 -24.844 1.00 94.06 81 ILE A O 1
ATOM 656 N N . PRO A 1 82 ? 1.839 4.413 -25.933 1.00 93.88 82 PRO A N 1
ATOM 657 C CA . PRO A 1 82 ? 2.194 5.782 -26.292 1.00 93.88 82 PRO A CA 1
ATOM 658 C C . PRO A 1 82 ? 2.573 6.618 -25.065 1.00 93.88 82 PRO A C 1
ATOM 660 O O . PRO A 1 82 ? 1.855 6.628 -24.068 1.00 93.88 82 PRO A O 1
ATOM 663 N N . GLY A 1 83 ? 3.704 7.323 -25.142 1.00 91.75 83 GLY A N 1
ATOM 664 C CA . GLY A 1 83 ? 4.209 8.162 -24.048 1.00 91.75 83 GLY A CA 1
ATOM 665 C C . GLY A 1 83 ? 4.977 7.414 -22.955 1.00 91.75 83 GLY A C 1
ATOM 666 O O . GLY A 1 83 ? 5.395 8.045 -21.984 1.00 91.75 83 GLY A O 1
ATOM 667 N N . TYR A 1 84 ? 5.204 6.108 -23.114 1.00 93.81 84 TYR A N 1
ATOM 668 C CA . TYR A 1 84 ? 5.938 5.288 -22.157 1.00 93.81 84 TYR A CA 1
ATOM 669 C C . TYR A 1 84 ? 7.055 4.487 -22.821 1.00 93.81 84 TYR A C 1
ATOM 671 O O . TYR A 1 84 ? 6.930 4.024 -23.955 1.00 93.81 84 TYR A O 1
ATOM 679 N N . THR A 1 85 ? 8.134 4.280 -22.072 1.00 95.00 85 THR A N 1
ATOM 680 C CA . THR A 1 85 ? 9.235 3.392 -22.443 1.00 95.00 85 THR A CA 1
ATOM 681 C C . THR A 1 85 ? 9.157 2.145 -21.581 1.00 95.00 85 THR A C 1
ATOM 683 O O . THR A 1 85 ? 9.125 2.227 -20.351 1.00 95.00 85 THR A O 1
ATOM 686 N N . HIS A 1 86 ? 9.115 0.980 -22.228 1.00 96.56 86 HIS A N 1
ATOM 687 C CA . HIS A 1 86 ? 9.236 -0.301 -21.541 1.00 96.56 86 HIS A CA 1
ATOM 688 C C . HIS A 1 86 ? 10.638 -0.433 -20.940 1.00 96.56 86 HIS A C 1
ATOM 690 O O . HIS A 1 86 ? 11.632 -0.219 -21.628 1.00 96.56 86 HIS A O 1
ATOM 696 N N . LEU A 1 87 ? 10.708 -0.758 -19.651 1.00 95.44 87 LEU A N 1
ATOM 697 C CA . LEU A 1 87 ? 11.967 -0.937 -18.931 1.00 95.44 87 LEU A CA 1
ATOM 698 C C . LEU A 1 87 ? 12.401 -2.401 -18.977 1.00 95.44 87 LEU A C 1
ATOM 700 O O . LEU A 1 87 ? 13.457 -2.737 -19.501 1.00 95.44 87 LEU A O 1
ATOM 704 N N . PHE A 1 88 ? 11.580 -3.276 -18.399 1.00 95.06 88 PHE A N 1
ATOM 705 C CA . PHE A 1 88 ? 11.782 -4.719 -18.384 1.00 95.06 88 PHE A CA 1
ATOM 706 C C . PHE A 1 88 ? 10.495 -5.430 -17.949 1.00 95.06 88 PHE A C 1
ATOM 708 O O . PHE A 1 88 ? 9.497 -4.803 -17.578 1.00 95.06 88 PHE A O 1
ATOM 715 N N . SER A 1 89 ? 10.518 -6.759 -17.993 1.00 95.19 89 SER A N 1
ATOM 716 C CA . SER A 1 89 ? 9.408 -7.613 -17.568 1.00 95.19 89 SER A CA 1
ATOM 717 C C . SER A 1 89 ? 9.912 -8.666 -16.593 1.00 95.19 89 SER A C 1
ATOM 719 O O . SER A 1 89 ? 11.028 -9.162 -16.763 1.00 95.19 89 SER A O 1
ATOM 721 N N . ARG A 1 90 ? 9.132 -9.014 -15.566 1.00 93.25 90 ARG A N 1
ATOM 722 C CA . ARG A 1 90 ? 9.557 -10.020 -14.579 1.00 93.25 90 ARG A CA 1
ATOM 723 C C . ARG A 1 90 ? 8.387 -10.634 -13.818 1.00 93.25 90 ARG A C 1
ATOM 725 O O . ARG A 1 90 ? 7.378 -9.973 -13.587 1.00 93.25 90 ARG A O 1
ATOM 732 N N . ILE A 1 91 ? 8.569 -11.876 -13.366 1.00 93.81 91 ILE A N 1
ATOM 733 C CA . ILE A 1 91 ? 7.751 -12.472 -12.306 1.00 93.81 91 ILE A CA 1
ATOM 734 C C . ILE A 1 91 ? 8.121 -11.815 -10.974 1.00 93.81 91 ILE A C 1
ATOM 736 O O . ILE A 1 91 ? 9.279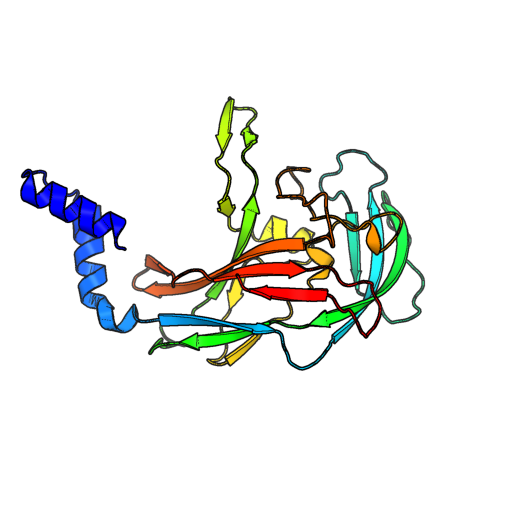 -11.835 -10.560 1.00 93.81 91 ILE A O 1
ATOM 740 N N . ILE A 1 92 ? 7.129 -11.246 -10.303 1.00 94.12 92 ILE A N 1
ATOM 741 C CA . ILE A 1 92 ? 7.248 -10.703 -8.959 1.00 94.12 92 ILE A CA 1
ATOM 742 C C . ILE A 1 92 ? 6.552 -11.643 -7.997 1.00 94.12 92 ILE A C 1
ATOM 744 O O . ILE A 1 92 ? 5.358 -11.917 -8.132 1.00 94.12 92 ILE A O 1
ATOM 748 N N . GLN A 1 93 ? 7.317 -12.101 -7.013 1.00 95.06 93 GLN A N 1
ATOM 749 C CA . GLN A 1 93 ? 6.791 -12.870 -5.903 1.00 95.06 93 GLN A CA 1
ATOM 750 C C . GLN A 1 93 ? 6.514 -11.961 -4.714 1.00 95.06 93 GLN A C 1
ATOM 752 O O . GLN A 1 93 ? 7.289 -11.044 -4.419 1.00 95.06 93 GLN A O 1
ATOM 757 N N . TYR A 1 94 ? 5.396 -12.202 -4.040 1.00 95.56 94 TYR A N 1
ATOM 758 C CA . TYR A 1 94 ? 4.973 -11.416 -2.893 1.00 95.56 94 TYR A CA 1
ATOM 759 C C . TYR A 1 94 ? 4.079 -12.216 -1.947 1.00 95.56 94 TYR A C 1
ATOM 761 O O . TYR A 1 94 ? 3.454 -13.203 -2.336 1.00 95.56 94 TYR A O 1
ATOM 769 N N . LYS A 1 95 ? 4.015 -11.772 -0.692 1.00 95.75 95 LYS A N 1
ATOM 770 C CA . LYS A 1 95 ? 3.036 -12.249 0.288 1.00 95.75 95 LYS A CA 1
ATOM 771 C C . LYS A 1 95 ? 1.784 -11.389 0.265 1.00 95.75 95 LYS A C 1
ATOM 773 O O . LYS A 1 95 ? 1.841 -10.192 -0.007 1.00 95.75 95 LYS A O 1
ATOM 778 N N . GLU A 1 96 ? 0.662 -12.007 0.589 1.00 96.38 96 GLU A N 1
ATOM 779 C CA . GLU A 1 96 ? -0.594 -11.317 0.855 1.00 96.38 96 GLU A CA 1
ATOM 780 C C . GLU A 1 96 ? -0.690 -10.945 2.334 1.00 96.38 96 GLU A C 1
ATOM 782 O O . GLU A 1 96 ? 0.113 -11.389 3.162 1.00 96.38 96 GLU A O 1
ATOM 787 N N . LEU A 1 97 ? -1.671 -10.114 2.671 1.00 96.38 97 LEU A N 1
ATOM 788 C CA . LEU A 1 97 ? -1.908 -9.694 4.043 1.00 96.38 97 LEU A CA 1
ATOM 789 C C . LEU A 1 97 ? -3.140 -10.410 4.594 1.00 96.38 97 LEU A C 1
ATOM 791 O O . LEU A 1 97 ? -4.248 -10.216 4.101 1.00 96.38 97 LEU A O 1
ATOM 795 N N . VAL A 1 98 ? -2.962 -11.222 5.628 1.00 96.94 98 VAL A N 1
ATOM 796 C CA . VAL A 1 98 ? -4.082 -11.819 6.356 1.00 96.94 98 VAL A CA 1
ATOM 797 C C . VAL A 1 98 ? -4.563 -10.815 7.395 1.00 96.94 98 VAL A C 1
ATOM 799 O O . VAL A 1 98 ? -3.774 -10.323 8.206 1.00 96.94 98 VAL A O 1
ATOM 802 N N . CYS A 1 99 ? -5.853 -10.512 7.338 1.00 96.25 99 CYS A N 1
ATOM 803 C CA . CYS A 1 99 ? -6.537 -9.552 8.188 1.00 96.25 99 CYS A CA 1
ATOM 804 C C . CYS A 1 99 ? -7.565 -10.284 9.047 1.00 96.25 99 CYS A C 1
ATOM 806 O O . CYS A 1 99 ? -8.443 -10.957 8.512 1.00 96.25 99 CYS A O 1
ATOM 808 N N . GLU A 1 100 ? -7.462 -10.126 10.360 1.00 96.25 100 GLU A N 1
ATOM 809 C CA . GLU A 1 100 ? -8.371 -10.688 11.357 1.00 96.25 100 GLU A CA 1
ATOM 810 C C . GLU A 1 100 ? -9.060 -9.535 12.104 1.00 96.25 100 GLU A C 1
ATOM 812 O O . GLU A 1 100 ? -8.407 -8.581 12.532 1.00 96.25 100 GLU A O 1
ATOM 817 N N . ILE A 1 101 ? -10.385 -9.593 12.221 1.00 94.44 101 ILE A N 1
ATOM 818 C CA . ILE A 1 101 ? -11.196 -8.573 12.891 1.00 94.44 101 ILE A CA 1
ATOM 819 C C . ILE A 1 101 ? -11.482 -9.011 14.314 1.00 94.44 101 ILE A C 1
ATOM 821 O O . ILE A 1 101 ? -12.264 -9.938 14.551 1.00 94.44 101 ILE A O 1
ATOM 825 N N . GLU A 1 102 ? -10.898 -8.280 15.251 1.00 90.94 102 GLU A N 1
ATOM 826 C CA . GLU A 1 102 ? -11.069 -8.499 16.680 1.00 90.94 102 GLU A CA 1
ATOM 827 C C . GLU A 1 102 ? -12.323 -7.789 17.205 1.00 90.94 102 GLU A C 1
ATOM 829 O O . GLU A 1 102 ? -12.760 -6.766 16.669 1.00 90.94 102 GLU A O 1
ATOM 834 N N . GLY A 1 103 ? -12.891 -8.322 18.287 1.00 84.94 103 GLY A N 1
ATOM 835 C CA . GLY A 1 103 ? -14.046 -7.734 18.968 1.00 84.94 103 GLY A CA 1
ATOM 836 C C . GLY A 1 103 ? -15.403 -8.189 18.429 1.00 84.94 103 GLY A C 1
ATOM 837 O O . GLY A 1 103 ? -15.496 -9.055 17.565 1.00 84.94 103 GLY A O 1
ATOM 838 N N . ALA A 1 104 ? -16.498 -7.631 18.936 1.00 79.31 104 ALA A N 1
ATOM 839 C CA . ALA A 1 104 ? -17.860 -8.089 18.629 1.00 79.31 104 ALA A CA 1
ATOM 840 C C . ALA A 1 104 ? -18.552 -7.258 17.526 1.00 79.31 104 ALA A C 1
ATOM 842 O O . ALA A 1 104 ? -19.735 -6.959 17.629 1.00 79.31 104 ALA A O 1
ATOM 843 N N . VAL A 1 105 ? -17.833 -6.885 16.458 1.00 85.69 105 VAL A N 1
ATOM 844 C CA . VAL A 1 105 ? -18.421 -6.131 15.330 1.00 85.69 105 VAL A CA 1
ATOM 845 C C . VAL A 1 105 ? -19.417 -6.978 14.539 1.00 85.69 105 VAL A C 1
ATOM 847 O O . VAL A 1 105 ? -19.066 -8.033 14.001 1.00 85.69 105 VAL A O 1
ATOM 850 N N . ASP A 1 106 ? -20.641 -6.485 14.399 1.00 87.75 106 ASP A N 1
ATOM 851 C CA . ASP A 1 106 ? -21.596 -7.006 13.424 1.00 87.75 106 ASP A CA 1
ATOM 852 C C . ASP A 1 106 ? -21.218 -6.518 12.014 1.00 87.75 106 ASP A C 1
ATOM 854 O O . ASP A 1 106 ? -21.323 -5.332 11.690 1.00 87.75 106 ASP A O 1
ATOM 858 N N . LEU A 1 107 ? -20.748 -7.445 11.173 1.00 89.38 107 LEU A N 1
ATOM 859 C CA . LEU A 1 107 ? -20.287 -7.140 9.816 1.00 89.38 107 LEU A CA 1
ATOM 860 C C . LEU A 1 107 ? -21.433 -6.706 8.890 1.00 89.38 107 LEU A C 1
ATOM 862 O O . LEU A 1 107 ? -21.206 -5.923 7.970 1.00 89.38 107 LEU A O 1
ATOM 866 N N . VAL A 1 108 ? -22.652 -7.198 9.128 1.00 89.12 108 VAL A N 1
ATOM 867 C CA . VAL A 1 108 ? -23.824 -6.899 8.296 1.00 89.12 108 VAL A CA 1
ATOM 868 C C . VAL A 1 108 ? -24.371 -5.525 8.656 1.00 89.12 108 VAL A C 1
ATOM 870 O O . VAL A 1 108 ? -24.620 -4.710 7.767 1.00 89.12 108 VAL A O 1
ATOM 873 N N . LYS A 1 109 ? -24.511 -5.250 9.958 1.00 90.00 109 LYS A N 1
ATOM 874 C CA . LYS A 1 109 ? -25.022 -3.973 10.469 1.00 90.00 109 LYS A CA 1
ATOM 875 C C . LYS A 1 109 ? -24.082 -2.813 10.145 1.00 90.00 109 LYS A C 1
ATOM 877 O O . LYS A 1 109 ? -24.543 -1.766 9.702 1.00 90.00 109 LYS A O 1
ATOM 882 N N . HIS A 1 110 ? -22.780 -2.989 10.374 1.00 89.19 110 HIS A N 1
ATOM 883 C CA . HIS A 1 110 ? -21.824 -1.876 10.351 1.00 89.19 110 HIS A CA 1
ATOM 884 C C . HIS A 1 110 ? -20.992 -1.763 9.073 1.00 89.19 110 HIS A C 1
ATOM 886 O O . HIS A 1 110 ? -20.267 -0.777 8.929 1.00 89.19 110 HIS A O 1
ATOM 892 N N . GLN A 1 111 ? -21.067 -2.761 8.181 1.00 90.75 111 GLN A N 1
ATOM 893 C CA . GLN A 1 111 ? -20.350 -2.824 6.898 1.00 90.75 111 GLN A CA 1
ATOM 894 C C . GLN A 1 111 ? -18.899 -2.318 6.996 1.00 90.75 111 GLN A C 1
ATOM 896 O O . GLN A 1 111 ? -18.538 -1.318 6.365 1.00 90.75 111 GLN A O 1
ATOM 901 N N . PRO A 1 112 ? -18.066 -2.956 7.841 1.00 94.19 112 PRO A N 1
ATOM 902 C CA . PRO A 1 112 ? -16.729 -2.465 8.109 1.00 94.19 112 PRO A CA 1
ATOM 903 C C . PRO A 1 112 ? -15.877 -2.367 6.844 1.00 94.19 112 PRO A C 1
ATOM 905 O O . PRO A 1 112 ? -15.985 -3.165 5.911 1.00 94.19 112 PRO A O 1
ATOM 908 N N . LYS A 1 113 ? -14.950 -1.414 6.863 1.00 96.06 113 LYS A N 1
ATOM 909 C CA . LYS A 1 113 ? -13.938 -1.224 5.827 1.00 96.06 113 LYS A CA 1
ATOM 910 C C . LYS A 1 113 ? -12.552 -1.219 6.436 1.00 96.06 113 LYS A C 1
ATOM 912 O O . LYS A 1 113 ? -12.317 -0.600 7.470 1.00 96.06 113 LYS A O 1
ATOM 917 N N . ILE A 1 114 ? -11.602 -1.845 5.759 1.00 96.75 114 ILE A N 1
ATOM 918 C CA . ILE A 1 114 ? -10.184 -1.688 6.069 1.00 96.75 114 ILE A CA 1
ATOM 919 C C . ILE A 1 114 ? -9.672 -0.489 5.279 1.00 96.75 114 ILE A C 1
ATOM 921 O O . ILE A 1 114 ? -9.719 -0.476 4.049 1.00 96.75 114 ILE A O 1
ATOM 925 N N . ILE A 1 115 ? -9.183 0.526 5.985 1.00 96.75 115 ILE A N 1
ATOM 926 C CA . ILE A 1 115 ? -8.620 1.741 5.396 1.00 96.75 115 ILE A CA 1
ATOM 927 C C . ILE A 1 115 ? -7.104 1.622 5.359 1.00 96.75 115 ILE A C 1
ATOM 929 O O . ILE A 1 115 ? -6.486 1.312 6.377 1.00 96.75 115 ILE A O 1
ATOM 933 N N . ILE A 1 116 ? -6.511 1.926 4.203 1.00 95.31 116 ILE A N 1
ATOM 934 C CA . ILE A 1 116 ? -5.060 1.993 4.030 1.00 95.31 116 ILE A CA 1
ATOM 935 C C . ILE A 1 116 ? -4.631 3.443 3.848 1.00 95.31 116 ILE A C 1
ATOM 937 O O . ILE A 1 116 ? -5.079 4.164 2.951 1.00 95.31 116 ILE A O 1
ATOM 941 N N . GLU A 1 117 ? -3.697 3.857 4.688 1.00 94.06 117 GLU A N 1
ATOM 942 C CA . GLU A 1 117 ? -3.074 5.165 4.656 1.00 94.06 117 GLU A CA 1
ATOM 943 C C . GLU A 1 117 ? -1.591 5.020 4.353 1.00 94.06 117 GLU A C 1
ATOM 945 O O . GLU A 1 117 ? -0.927 4.078 4.774 1.00 94.06 117 GLU A O 1
ATOM 950 N N . ARG A 1 118 ? -1.044 5.966 3.596 1.00 90.56 118 ARG A N 1
ATOM 951 C CA . ARG A 1 118 ? 0.370 5.951 3.222 1.00 90.56 118 ARG A CA 1
ATOM 952 C C . ARG A 1 118 ? 1.089 7.115 3.876 1.00 90.56 118 ARG A C 1
ATOM 954 O O . ARG A 1 118 ? 0.537 8.215 3.975 1.00 90.56 118 ARG A O 1
ATOM 961 N N . TYR A 1 119 ? 2.336 6.893 4.275 1.00 89.06 119 TYR A N 1
ATOM 962 C CA . TYR A 1 119 ? 3.125 7.933 4.920 1.00 89.06 119 TYR A CA 1
ATOM 963 C C . TYR A 1 119 ? 3.558 9.022 3.935 1.00 89.06 119 TYR A C 1
ATOM 965 O O . TYR A 1 119 ? 4.304 8.767 2.987 1.00 89.06 119 TYR A O 1
ATOM 973 N N . LYS A 1 120 ? 3.162 10.266 4.200 1.00 86.06 120 LYS A N 1
ATOM 974 C CA . LYS A 1 120 ? 3.583 11.452 3.451 1.00 86.06 120 LYS A CA 1
ATOM 975 C C . LYS A 1 120 ? 4.570 12.266 4.280 1.00 86.06 120 LYS A C 1
ATOM 977 O O . LYS A 1 120 ? 4.374 12.469 5.474 1.00 86.06 120 LYS A O 1
ATOM 982 N N . GLN A 1 121 ? 5.625 12.749 3.637 1.00 83.56 121 GLN A N 1
ATOM 983 C CA . GLN A 1 121 ? 6.597 13.657 4.233 1.00 83.56 121 GLN A CA 1
ATOM 984 C C . GLN A 1 121 ? 6.025 15.071 4.370 1.00 83.56 121 GLN A C 1
ATOM 986 O O . GLN A 1 121 ? 5.102 15.473 3.654 1.00 83.56 121 GLN A O 1
ATOM 991 N N . LYS A 1 122 ? 6.624 15.840 5.284 1.00 85.12 122 LYS A N 1
ATOM 992 C CA . LYS A 1 122 ? 6.337 17.263 5.466 1.00 85.12 122 LYS A CA 1
ATOM 993 C C . LYS A 1 122 ? 6.579 17.998 4.148 1.00 85.12 122 LYS A C 1
ATOM 995 O O . LYS A 1 122 ? 7.634 17.836 3.540 1.00 85.12 122 LYS A O 1
ATOM 1000 N N . LYS A 1 123 ? 5.619 18.819 3.714 1.00 80.19 123 LYS A N 1
ATOM 1001 C CA . LYS A 1 123 ? 5.710 19.535 2.433 1.00 80.19 123 LYS A CA 1
ATOM 1002 C C . LYS A 1 123 ? 5.074 20.918 2.503 1.00 80.19 123 LYS A C 1
ATOM 1004 O O . LYS A 1 123 ? 3.957 21.063 2.991 1.00 80.19 123 LYS A O 1
ATOM 1009 N N . LYS A 1 124 ? 5.762 21.916 1.944 1.00 81.56 124 LYS A N 1
ATOM 1010 C CA . LYS A 1 124 ? 5.210 23.254 1.700 1.00 81.56 124 LYS A CA 1
ATOM 1011 C C . LYS A 1 124 ? 4.367 23.230 0.422 1.00 81.56 124 LYS A C 1
ATOM 1013 O O . LYS A 1 124 ? 4.832 22.770 -0.620 1.00 81.56 124 LYS A O 1
ATOM 1018 N N . LEU A 1 125 ? 3.112 23.655 0.517 1.00 81.38 125 LEU A N 1
ATOM 1019 C CA . LEU A 1 125 ? 2.200 23.779 -0.620 1.00 81.38 125 LEU A CA 1
ATOM 1020 C C . LEU A 1 125 ? 2.426 25.109 -1.350 1.00 81.38 125 LEU A C 1
ATOM 1022 O O . LEU A 1 125 ? 3.019 26.030 -0.792 1.00 81.38 125 LEU A O 1
ATOM 1026 N N . ALA A 1 126 ? 1.907 25.222 -2.577 1.00 78.31 126 ALA A N 1
ATOM 1027 C CA . ALA A 1 126 ? 1.948 26.467 -3.352 1.00 78.31 126 ALA A CA 1
ATOM 1028 C C . ALA A 1 126 ? 1.280 27.642 -2.612 1.00 78.31 126 ALA A C 1
ATOM 1030 O O . ALA A 1 126 ? 1.730 28.773 -2.727 1.00 78.31 126 ALA A O 1
ATOM 1031 N N . SER A 1 127 ? 0.276 27.361 -1.772 1.00 83.69 127 SER A N 1
ATOM 1032 C CA . SER A 1 127 ? -0.374 28.340 -0.891 1.00 83.69 127 SER A CA 1
ATOM 1033 C C . SER A 1 127 ? 0.489 28.812 0.289 1.00 83.69 127 SER A C 1
ATOM 1035 O O . SER A 1 127 ? 0.027 29.597 1.107 1.00 83.69 127 SER A O 1
ATOM 1037 N N . GLY A 1 128 ? 1.707 28.289 0.456 1.00 85.69 128 GLY A N 1
ATOM 1038 C CA . GLY A 1 128 ? 2.568 28.561 1.610 1.00 85.69 128 GLY A CA 1
ATOM 1039 C C . GLY A 1 128 ? 2.282 27.687 2.836 1.00 85.69 128 GLY A C 1
ATOM 1040 O O . GLY A 1 128 ? 3.171 27.534 3.674 1.00 85.69 128 GLY A O 1
ATOM 1041 N N . TYR A 1 129 ? 1.109 27.044 2.912 1.00 87.25 129 TYR A N 1
ATOM 1042 C CA . TYR A 1 129 ? 0.759 26.121 3.996 1.00 87.25 129 TYR A CA 1
ATOM 1043 C C . TYR A 1 129 ? 1.724 24.929 4.060 1.00 87.25 129 TYR A C 1
ATOM 1045 O O . TYR A 1 129 ? 2.028 24.293 3.047 1.00 87.25 129 TYR A O 1
ATOM 1053 N N . ILE A 1 130 ? 2.180 24.595 5.267 1.00 85.88 130 ILE A N 1
ATOM 1054 C CA . ILE A 1 130 ? 3.063 23.456 5.513 1.00 85.88 130 ILE A CA 1
ATOM 1055 C C . ILE A 1 130 ? 2.211 22.277 5.963 1.00 85.88 130 ILE A C 1
ATOM 1057 O O . ILE A 1 130 ? 1.753 22.221 7.100 1.00 85.88 130 ILE A O 1
ATOM 1061 N N . LYS A 1 131 ? 2.047 21.298 5.076 1.00 84.62 131 LYS A N 1
ATOM 1062 C CA . LYS A 1 131 ? 1.407 20.038 5.434 1.00 84.62 131 LYS A CA 1
ATOM 1063 C C . LYS A 1 131 ? 2.371 19.207 6.296 1.00 84.62 131 LYS A C 1
ATOM 1065 O O . LYS A 1 131 ? 3.494 18.962 5.834 1.00 84.62 131 LYS A O 1
ATOM 1070 N N . PRO A 1 132 ? 1.977 18.775 7.510 1.00 88.69 132 PRO A N 1
ATOM 1071 C CA . PRO A 1 132 ? 2.838 17.971 8.369 1.00 88.69 132 PRO A CA 1
ATOM 1072 C C . PRO A 1 132 ? 3.062 16.571 7.787 1.00 88.69 132 PRO A C 1
ATOM 1074 O O . PRO A 1 132 ? 2.283 16.085 6.961 1.00 88.69 132 PRO A O 1
ATOM 1077 N N . ALA A 1 133 ? 4.145 15.924 8.214 1.00 88.88 133 ALA A N 1
ATOM 1078 C CA . ALA A 1 133 ? 4.370 14.523 7.887 1.00 88.88 133 ALA A CA 1
ATOM 1079 C C . ALA A 1 133 ? 3.377 13.634 8.651 1.00 88.88 133 ALA A C 1
ATOM 1081 O O . ALA A 1 133 ? 2.979 13.982 9.759 1.00 88.88 133 ALA A O 1
ATOM 1082 N N . GLY A 1 134 ? 2.983 12.504 8.073 1.00 91.19 134 GLY A N 1
ATOM 1083 C CA . GLY A 1 134 ? 2.047 11.578 8.711 1.00 91.19 134 GLY A CA 1
ATOM 1084 C C . GLY A 1 134 ? 1.413 10.606 7.727 1.00 91.19 134 GLY A C 1
ATOM 1085 O O . GLY A 1 134 ? 1.692 10.654 6.526 1.00 91.19 134 GLY A O 1
ATOM 1086 N N . PHE A 1 135 ? 0.553 9.731 8.233 1.00 91.88 135 PHE A N 1
ATOM 1087 C CA . PHE A 1 135 ? -0.236 8.819 7.414 1.00 91.88 135 PHE A CA 1
ATOM 1088 C C . PHE A 1 135 ? -1.489 9.518 6.900 1.00 91.88 135 PHE A C 1
ATOM 1090 O O . PHE A 1 135 ? -2.173 10.233 7.627 1.00 91.88 135 PHE A O 1
ATOM 1097 N N . TYR A 1 136 ? -1.753 9.367 5.604 1.00 90.12 136 TYR A N 1
ATOM 1098 C CA . TYR A 1 136 ? -2.932 9.946 4.975 1.00 90.12 136 TYR A CA 1
ATOM 1099 C C . TYR A 1 136 ? -3.556 8.945 4.015 1.00 90.12 136 TYR A C 1
ATOM 1101 O O . TYR A 1 136 ? -2.853 8.390 3.162 1.00 90.12 136 TYR A O 1
ATOM 1109 N N . LYS A 1 137 ? -4.882 8.808 4.083 1.00 90.31 137 LYS A N 1
ATOM 1110 C CA . LYS A 1 137 ? -5.667 8.103 3.068 1.00 90.31 137 LYS A CA 1
ATOM 1111 C C . LYS A 1 137 ? -5.421 8.721 1.686 1.00 90.31 137 LYS A C 1
ATOM 1113 O O . LYS A 1 137 ? -5.371 9.948 1.525 1.00 90.31 137 LYS A O 1
ATOM 1118 N N . GLU A 1 138 ? -5.190 7.874 0.686 1.00 85.94 138 GLU A N 1
ATOM 1119 C CA . GLU A 1 138 ? -5.177 8.309 -0.713 1.00 85.94 138 GLU A CA 1
ATOM 1120 C C . GLU A 1 138 ? -6.607 8.499 -1.216 1.00 85.94 138 GLU A C 1
ATOM 1122 O O . GLU A 1 138 ? -7.518 7.774 -0.816 1.00 85.94 138 GLU A O 1
ATOM 1127 N N . LEU A 1 139 ? -6.803 9.472 -2.108 1.00 86.44 139 LEU A N 1
ATOM 1128 C CA . LEU A 1 139 ? -8.064 9.578 -2.833 1.00 86.44 139 LEU A CA 1
ATOM 1129 C C . LEU A 1 139 ? -8.247 8.303 -3.660 1.00 86.44 139 LEU A C 1
ATOM 1131 O O . LEU A 1 139 ? -7.296 7.846 -4.291 1.00 86.44 139 LEU A O 1
ATOM 1135 N N . THR A 1 140 ? -9.455 7.741 -3.673 1.00 86.75 140 THR A N 1
ATOM 1136 C CA . THR A 1 140 ? -9.738 6.462 -4.344 1.00 86.75 140 THR A CA 1
ATOM 1137 C C . THR A 1 140 ? -9.358 6.498 -5.823 1.00 86.75 140 THR A C 1
ATOM 1139 O O . THR A 1 140 ? -8.740 5.563 -6.319 1.00 86.75 140 THR A O 1
ATOM 1142 N N . PHE A 1 141 ? -9.632 7.617 -6.499 1.00 84.94 141 PHE A N 1
ATOM 1143 C CA . PHE A 1 141 ? -9.229 7.835 -7.888 1.00 84.94 141 PHE A CA 1
ATOM 1144 C C . PHE A 1 141 ? -7.702 7.844 -8.070 1.00 84.94 141 PHE A C 1
ATOM 1146 O O . PHE A 1 141 ? -7.188 7.173 -8.958 1.00 84.94 141 PHE A O 1
ATOM 1153 N N . ASP A 1 142 ? -6.961 8.537 -7.194 1.00 83.69 142 ASP A N 1
ATOM 1154 C CA . ASP A 1 142 ? -5.492 8.554 -7.252 1.00 83.69 142 ASP A CA 1
ATOM 1155 C C . ASP A 1 142 ? -4.912 7.149 -7.024 1.00 83.69 142 ASP A C 1
ATOM 1157 O O . ASP A 1 142 ? -3.927 6.789 -7.660 1.00 83.69 142 ASP A O 1
ATOM 1161 N N . ALA A 1 143 ? -5.499 6.361 -6.115 1.00 88.12 143 ALA A N 1
ATOM 1162 C CA . ALA A 1 143 ? -5.066 4.991 -5.848 1.00 88.12 143 ALA A CA 1
ATOM 1163 C C . ALA A 1 143 ? -5.336 4.070 -7.050 1.00 88.12 143 ALA A C 1
ATOM 1165 O O . ALA A 1 143 ? -4.439 3.333 -7.461 1.00 88.12 143 ALA A O 1
ATOM 1166 N N . ALA A 1 144 ? -6.530 4.165 -7.644 1.00 88.62 144 ALA A N 1
ATOM 1167 C CA . ALA A 1 144 ? -6.946 3.345 -8.778 1.00 88.62 144 ALA A CA 1
ATOM 1168 C C . ALA A 1 144 ? -6.036 3.528 -10.000 1.00 88.62 144 ALA A C 1
ATOM 1170 O O . ALA A 1 144 ? -5.681 2.546 -10.642 1.00 88.62 144 ALA A O 1
ATOM 1171 N N . LEU A 1 145 ? -5.582 4.755 -10.271 1.00 84.81 145 LEU A N 1
ATOM 1172 C CA . LEU A 1 145 ? -4.654 5.025 -11.376 1.00 84.81 145 LEU A CA 1
ATOM 1173 C C . LEU A 1 145 ? -3.294 4.323 -11.222 1.00 84.81 145 LEU A C 1
ATOM 1175 O O . LEU A 1 145 ? -2.633 4.032 -12.215 1.00 84.81 145 LEU A O 1
ATOM 1179 N N . TRP A 1 146 ? -2.885 4.004 -9.992 1.00 85.56 146 TRP A N 1
ATOM 1180 C CA . TRP A 1 146 ? -1.690 3.196 -9.731 1.00 85.56 146 TRP A CA 1
ATOM 1181 C C . TRP A 1 146 ? -1.988 1.702 -9.590 1.00 85.56 146 TRP A C 1
ATOM 1183 O O . TRP A 1 146 ? -1.098 0.970 -9.171 1.00 85.56 146 TRP A O 1
ATOM 1193 N N . ASN A 1 147 ? -3.203 1.237 -9.896 1.00 90.19 147 ASN A N 1
ATOM 1194 C CA . ASN A 1 147 ? -3.667 -0.125 -9.607 1.00 90.19 147 ASN A CA 1
ATOM 1195 C C . ASN A 1 147 ? -3.575 -0.478 -8.110 1.00 90.19 147 ASN A C 1
ATOM 1197 O O . ASN A 1 147 ? -3.208 -1.587 -7.728 1.00 90.19 147 ASN A O 1
ATOM 1201 N N . ARG A 1 148 ? -3.909 0.485 -7.244 1.00 90.88 148 ARG A N 1
ATOM 1202 C CA . ARG A 1 148 ? -4.004 0.314 -5.788 1.00 90.88 148 ARG A CA 1
ATOM 1203 C C . ARG A 1 148 ? -5.425 0.566 -5.300 1.00 90.88 148 ARG A C 1
ATOM 1205 O O . ARG A 1 148 ? -6.231 1.197 -5.979 1.00 90.88 148 ARG A O 1
ATOM 1212 N N . LYS A 1 149 ? -5.701 0.161 -4.061 1.00 92.56 149 LYS A N 1
ATOM 1213 C CA . LYS A 1 149 ? -6.929 0.518 -3.337 1.00 92.56 149 LYS A CA 1
ATOM 1214 C C . LYS A 1 149 ? -6.588 1.186 -2.008 1.00 92.56 149 LYS A C 1
ATOM 1216 O O . LYS A 1 149 ? -5.640 0.789 -1.331 1.00 92.56 149 LYS A O 1
ATOM 1221 N N . SER A 1 150 ? -7.356 2.212 -1.649 1.00 92.12 150 SER A N 1
ATOM 1222 C CA . SER A 1 150 ? -7.257 2.903 -0.354 1.00 92.12 150 SER A CA 1
ATOM 1223 C C . SER A 1 150 ? -8.241 2.364 0.687 1.00 92.12 150 SER A C 1
ATOM 1225 O O . SER A 1 150 ? -8.119 2.688 1.869 1.00 92.12 150 SER A O 1
ATOM 1227 N N . GLU A 1 151 ? -9.201 1.546 0.258 1.00 95.44 151 GLU A N 1
ATOM 1228 C CA . GLU A 1 151 ? -10.182 0.884 1.108 1.00 95.44 151 GLU A CA 1
ATOM 1229 C C . GLU A 1 151 ? -10.523 -0.510 0.575 1.00 95.44 151 GLU A C 1
ATOM 1231 O O . GLU A 1 151 ? -10.494 -0.744 -0.637 1.00 95.44 151 GLU A O 1
ATOM 1236 N N . TYR A 1 152 ? -10.820 -1.422 1.497 1.00 95.88 152 TYR A N 1
ATOM 1237 C CA . TYR A 1 152 ? -11.257 -2.786 1.220 1.00 95.88 152 TYR A CA 1
ATOM 1238 C C . TYR A 1 152 ? -12.505 -3.073 2.042 1.00 95.88 152 TYR A C 1
ATOM 1240 O O . TYR A 1 152 ? -12.508 -2.842 3.254 1.00 95.88 152 TYR A O 1
ATOM 1248 N N . ASP A 1 153 ? -13.542 -3.581 1.387 1.00 94.88 153 ASP A N 1
ATOM 1249 C CA . ASP A 1 153 ? -14.747 -4.028 2.074 1.00 94.88 153 ASP A CA 1
ATOM 1250 C C . ASP A 1 153 ? -14.447 -5.306 2.851 1.00 94.88 153 ASP A C 1
ATOM 1252 O O . ASP A 1 153 ? -13.813 -6.238 2.343 1.00 94.88 153 ASP A O 1
ATOM 1256 N N . VAL A 1 154 ? -14.904 -5.346 4.097 1.00 94.81 154 VAL A N 1
ATOM 1257 C CA . VAL A 1 154 ? -14.791 -6.535 4.927 1.00 94.81 154 VAL A CA 1
ATOM 1258 C C . VAL A 1 154 ? -15.925 -7.488 4.592 1.00 94.81 154 VAL A C 1
ATOM 1260 O O . VAL A 1 154 ? -17.097 -7.171 4.774 1.00 94.81 154 VAL A O 1
ATOM 1263 N N . THR A 1 155 ? -15.562 -8.694 4.169 1.00 92.94 155 THR A N 1
ATOM 1264 C CA . THR A 1 155 ? -16.521 -9.753 3.819 1.00 92.94 155 THR A CA 1
ATOM 1265 C C . THR A 1 155 ? -16.590 -10.866 4.862 1.00 92.94 155 THR A C 1
ATOM 1267 O O . THR A 1 155 ? -17.610 -11.540 4.976 1.00 92.94 155 THR A O 1
ATOM 1270 N N . SER A 1 156 ? -15.534 -11.048 5.655 1.00 94.38 156 SER A N 1
ATOM 1271 C CA . SER A 1 156 ? -15.437 -12.084 6.685 1.00 94.38 156 SER A CA 1
ATOM 1272 C C . SER A 1 156 ? -14.554 -11.633 7.847 1.00 94.38 156 SER A C 1
ATOM 1274 O O . SER A 1 156 ? -13.800 -10.666 7.746 1.00 94.38 156 SER A O 1
ATOM 1276 N N . ARG A 1 157 ? -14.654 -12.347 8.976 1.00 93.94 157 ARG A N 1
ATOM 1277 C CA . ARG A 1 157 ? -13.864 -12.076 10.188 1.00 93.94 157 ARG A CA 1
ATOM 1278 C C . ARG A 1 157 ? -12.368 -12.274 9.997 1.00 93.94 157 ARG A C 1
ATOM 1280 O O . ARG A 1 157 ? -11.590 -11.502 10.540 1.00 93.94 157 ARG A O 1
ATOM 1287 N N . GLU A 1 158 ? -11.988 -13.276 9.219 1.00 95.75 158 GLU A N 1
ATOM 1288 C CA . GLU A 1 158 ? -10.631 -13.451 8.717 1.00 95.75 158 GLU A CA 1
ATOM 1289 C C . GLU A 1 158 ? -10.696 -13.424 7.191 1.00 95.75 158 GLU A C 1
ATOM 1291 O O . GLU A 1 158 ? -11.507 -14.132 6.589 1.00 95.75 158 GLU A O 1
ATOM 1296 N N . MET A 1 159 ? -9.880 -12.581 6.564 1.00 95.50 159 MET A N 1
ATOM 1297 C CA . MET A 1 159 ? -9.795 -12.465 5.111 1.00 95.50 159 MET A CA 1
ATOM 1298 C C . MET A 1 159 ? -8.357 -12.216 4.667 1.00 95.50 159 MET A C 1
ATOM 1300 O O . MET A 1 159 ? -7.540 -11.677 5.411 1.00 95.50 159 MET A O 1
ATOM 1304 N N . THR A 1 160 ? -8.049 -12.585 3.429 1.00 95.94 160 THR A N 1
ATOM 1305 C CA . THR A 1 160 ? -6.747 -12.302 2.819 1.00 95.94 160 THR A CA 1
ATOM 1306 C C . THR A 1 160 ? -6.888 -11.151 1.833 1.00 95.94 160 THR A C 1
ATOM 1308 O O . THR A 1 160 ? -7.764 -11.171 0.969 1.00 95.94 160 THR A O 1
ATOM 1311 N N . LEU A 1 161 ? -6.034 -10.140 1.972 1.00 95.38 161 LEU A N 1
ATOM 1312 C CA . LEU A 1 161 ? -5.965 -8.984 1.090 1.00 95.38 161 LEU A CA 1
ATOM 1313 C C . LEU A 1 161 ? -4.756 -9.091 0.163 1.00 95.38 161 LEU A C 1
ATOM 1315 O O . LEU A 1 161 ? -3.602 -9.084 0.603 1.00 95.38 161 LEU A O 1
ATOM 1319 N N . ASP A 1 162 ? -5.036 -9.100 -1.137 1.00 94.81 162 ASP A N 1
ATOM 1320 C CA . ASP A 1 162 ? -4.032 -8.893 -2.172 1.00 94.81 162 ASP A CA 1
ATOM 1321 C C . ASP A 1 162 ? -3.879 -7.389 -2.422 1.00 94.81 162 ASP A C 1
ATOM 1323 O O . ASP A 1 162 ? -4.700 -6.762 -3.095 1.00 94.81 162 ASP A O 1
ATOM 1327 N N . LEU A 1 163 ? -2.834 -6.794 -1.844 1.00 94.25 163 LEU A N 1
ATOM 1328 C CA . LEU A 1 163 ? -2.557 -5.369 -2.025 1.00 94.25 163 LEU A CA 1
ATOM 1329 C C . LEU A 1 163 ? -1.922 -5.049 -3.386 1.00 94.25 163 LEU A C 1
ATOM 1331 O O . LEU A 1 163 ? -1.763 -3.871 -3.700 1.00 94.25 163 LEU A O 1
ATOM 1335 N N . GLY A 1 164 ? -1.488 -6.052 -4.161 1.00 94.25 164 GLY A N 1
ATOM 1336 C CA . GLY A 1 164 ? -0.635 -5.836 -5.331 1.00 94.25 164 GLY A CA 1
ATOM 1337 C C . GLY A 1 164 ? 0.604 -4.999 -4.977 1.00 94.25 164 GLY A C 1
ATOM 1338 O O . GLY A 1 164 ? 0.799 -3.909 -5.520 1.00 94.25 164 GLY A O 1
ATOM 1339 N N . PRO A 1 165 ? 1.447 -5.442 -4.026 1.00 94.50 165 PRO A N 1
ATOM 1340 C CA . PRO A 1 165 ? 2.380 -4.564 -3.320 1.00 94.50 165 PRO A CA 1
ATOM 1341 C C . PRO A 1 165 ? 3.440 -3.912 -4.225 1.00 94.50 165 PRO A C 1
ATOM 1343 O O . PRO A 1 165 ? 3.954 -2.844 -3.892 1.00 94.50 165 PRO A O 1
ATOM 1346 N N . VAL A 1 166 ? 3.718 -4.478 -5.405 1.00 94.88 166 VAL A N 1
ATOM 1347 C CA . VAL A 1 166 ? 4.604 -3.874 -6.416 1.00 94.88 166 VAL A CA 1
ATOM 1348 C C . VAL A 1 166 ? 4.116 -2.495 -6.891 1.00 94.88 166 VAL A C 1
ATOM 1350 O O . VAL A 1 166 ? 4.929 -1.617 -7.163 1.00 94.88 166 VAL A O 1
ATOM 1353 N N . HIS A 1 167 ? 2.802 -2.248 -6.893 1.00 93.69 167 HIS A N 1
ATOM 1354 C CA . HIS A 1 167 ? 2.183 -0.975 -7.288 1.00 93.69 167 HIS A CA 1
ATOM 1355 C C . HIS A 1 167 ? 2.449 0.179 -6.306 1.00 93.69 167 HIS A C 1
ATOM 1357 O O . HIS A 1 167 ? 2.144 1.347 -6.568 1.00 93.69 167 HIS A O 1
ATOM 1363 N N . TYR A 1 168 ? 3.038 -0.117 -5.147 1.00 92.31 168 TYR A N 1
ATOM 1364 C CA . TYR A 1 168 ? 3.486 0.902 -4.204 1.00 92.31 168 TYR A CA 1
ATOM 1365 C C . TYR A 1 168 ? 4.879 1.437 -4.550 1.00 92.31 168 TYR A C 1
ATOM 1367 O O . TYR A 1 168 ? 5.310 2.420 -3.936 1.00 92.31 168 TYR A O 1
ATOM 1375 N N . PHE A 1 169 ? 5.542 0.896 -5.574 1.00 91.06 169 PHE A N 1
ATOM 1376 C CA . PHE A 1 169 ? 6.887 1.269 -5.992 1.00 91.06 169 PHE A CA 1
ATOM 1377 C C . PHE A 1 169 ? 6.918 1.780 -7.434 1.00 91.06 169 PHE A C 1
ATOM 1379 O O . PHE A 1 169 ? 6.273 1.234 -8.320 1.00 91.06 169 PHE A O 1
ATOM 1386 N N . LYS A 1 170 ? 7.699 2.839 -7.656 1.00 89.94 170 LYS A N 1
ATOM 1387 C CA . LYS A 1 170 ? 8.099 3.292 -8.982 1.00 89.94 170 LYS A CA 1
ATOM 1388 C C . LYS A 1 170 ? 9.220 2.366 -9.483 1.00 89.94 170 LYS A C 1
ATOM 1390 O O . LYS A 1 170 ? 10.212 2.216 -8.755 1.00 89.94 170 LYS A O 1
ATOM 1395 N N . PRO A 1 171 ? 9.104 1.799 -10.698 1.00 91.19 171 PRO A N 1
ATOM 1396 C CA . PRO A 1 171 ? 10.163 1.002 -11.282 1.00 91.19 171 PRO A CA 1
ATOM 1397 C C . PRO A 1 171 ? 11.405 1.849 -11.587 1.00 91.19 171 PRO A C 1
ATOM 1399 O O . PRO A 1 171 ? 11.306 3.027 -11.936 1.00 91.19 171 PRO A O 1
ATOM 1402 N N . GLY A 1 172 ? 12.576 1.241 -11.412 1.00 87.88 172 GLY A N 1
ATOM 1403 C CA . GLY A 1 172 ? 13.869 1.779 -11.841 1.00 87.88 172 GLY A CA 1
ATOM 1404 C C . GLY A 1 172 ? 14.421 1.001 -13.036 1.00 87.88 172 GLY A C 1
ATOM 1405 O O . GLY A 1 172 ? 13.740 0.133 -13.575 1.00 87.88 172 GLY A O 1
ATOM 1406 N N . ALA A 1 173 ? 15.669 1.275 -13.425 1.00 87.38 173 ALA A N 1
ATOM 1407 C CA . ALA A 1 173 ? 16.340 0.542 -14.505 1.00 87.38 173 ALA A CA 1
ATOM 1408 C C . ALA A 1 173 ? 16.459 -0.965 -14.205 1.00 87.38 173 ALA A C 1
ATOM 1410 O O . ALA A 1 173 ? 16.357 -1.792 -15.107 1.00 87.38 173 ALA A O 1
ATOM 1411 N N . SER A 1 174 ? 16.624 -1.323 -12.929 1.00 89.00 174 SER A N 1
ATOM 1412 C CA . SER A 1 174 ? 16.555 -2.698 -12.440 1.00 89.00 174 SER A CA 1
ATOM 1413 C C . SER A 1 174 ? 15.572 -2.829 -11.273 1.00 89.00 174 SER A C 1
ATOM 1415 O O . SER A 1 174 ? 15.188 -1.840 -10.646 1.00 89.00 174 SER A O 1
ATOM 1417 N N . PHE A 1 175 ? 15.183 -4.063 -10.932 1.00 88.62 175 PHE A N 1
ATOM 1418 C CA . PHE A 1 175 ? 14.263 -4.325 -9.816 1.00 88.62 175 PHE A CA 1
ATOM 1419 C C . PHE A 1 175 ? 14.797 -3.835 -8.459 1.00 88.62 175 PHE A C 1
ATOM 1421 O O . PHE A 1 175 ? 14.036 -3.353 -7.623 1.00 88.62 175 PHE A O 1
ATOM 1428 N N . ARG A 1 176 ? 16.119 -3.886 -8.258 1.00 87.06 176 ARG A N 1
ATOM 1429 C CA . ARG A 1 176 ? 16.774 -3.404 -7.030 1.00 87.06 176 ARG A CA 1
ATOM 1430 C C . ARG A 1 176 ? 16.712 -1.882 -6.892 1.00 87.06 176 ARG A C 1
ATOM 1432 O O . ARG A 1 176 ? 16.785 -1.371 -5.779 1.00 87.06 176 ARG A O 1
ATOM 1439 N N . ASP A 1 177 ? 16.527 -1.175 -8.004 1.00 86.00 177 ASP A N 1
ATOM 1440 C CA . ASP A 1 177 ? 16.457 0.287 -8.048 1.00 86.00 177 ASP A CA 1
ATOM 1441 C C . ASP A 1 177 ? 15.043 0.828 -7.823 1.00 86.00 177 ASP A C 1
ATOM 1443 O O . ASP A 1 177 ? 14.829 2.039 -7.915 1.00 86.00 177 ASP A O 1
ATOM 1447 N N . PHE A 1 178 ? 14.067 -0.042 -7.549 1.00 89.69 178 PHE A N 1
ATOM 1448 C CA . PHE A 1 178 ? 12.691 0.367 -7.292 1.00 89.69 178 PHE A CA 1
ATOM 1449 C C . PHE A 1 178 ? 12.637 1.266 -6.065 1.00 89.69 178 PHE A C 1
ATOM 1451 O O . PHE A 1 178 ? 13.294 1.025 -5.051 1.00 89.69 178 PHE A O 1
ATOM 1458 N N . ARG A 1 179 ? 11.824 2.319 -6.140 1.00 87.06 179 ARG A N 1
ATOM 1459 C CA . ARG A 1 179 ? 11.688 3.313 -5.067 1.00 87.06 179 ARG A CA 1
ATOM 1460 C C . ARG A 1 179 ? 10.226 3.493 -4.700 1.00 87.06 179 ARG A C 1
ATOM 1462 O O . ARG A 1 179 ? 9.377 3.300 -5.559 1.00 87.06 179 ARG A O 1
ATOM 1469 N N . PRO A 1 180 ? 9.898 3.912 -3.469 1.00 86.56 180 PRO A N 1
ATOM 1470 C CA . PRO A 1 180 ? 8.535 4.285 -3.104 1.00 86.56 180 PRO A CA 1
ATOM 1471 C C . PRO A 1 180 ? 7.875 5.184 -4.157 1.00 86.56 180 PRO A C 1
ATOM 1473 O O . PRO A 1 180 ? 8.380 6.257 -4.491 1.00 86.56 180 PRO A O 1
ATOM 1476 N N . SER A 1 181 ? 6.745 4.740 -4.702 1.00 82.19 181 SER A N 1
ATOM 1477 C CA . SER A 1 181 ? 5.992 5.528 -5.677 1.00 82.19 181 SER A CA 1
ATOM 1478 C C . SER A 1 181 ? 5.392 6.761 -5.004 1.00 82.19 181 SER A C 1
ATOM 1480 O O . SER A 1 181 ? 4.948 6.723 -3.853 1.00 82.19 181 SER A O 1
ATOM 1482 N N . GLY A 1 182 ? 5.382 7.877 -5.727 1.00 71.12 182 GLY A N 1
ATOM 1483 C CA . GLY A 1 182 ? 4.716 9.094 -5.284 1.00 71.12 182 GLY A CA 1
ATOM 1484 C C . GLY A 1 182 ? 3.188 9.001 -5.355 1.00 71.12 182 GLY A C 1
ATOM 1485 O O . GLY A 1 182 ? 2.595 7.924 -5.419 1.00 71.12 182 GLY A O 1
ATOM 1486 N N . SER A 1 183 ? 2.552 10.169 -5.387 1.00 59.47 183 SER A N 1
ATOM 1487 C CA . SER A 1 183 ? 1.214 10.327 -5.952 1.00 59.47 183 SER A CA 1
ATOM 1488 C C . SER A 1 183 ? 1.343 11.114 -7.249 1.00 59.47 183 SER A C 1
ATOM 1490 O O . SER A 1 183 ? 2.308 11.864 -7.421 1.00 59.47 183 SER A O 1
ATOM 1492 N N . ILE A 1 184 ? 0.347 10.975 -8.121 1.00 50.12 184 ILE A N 1
ATOM 1493 C CA . ILE A 1 184 ? 0.319 11.547 -9.474 1.00 50.12 184 ILE A CA 1
ATOM 1494 C C . ILE A 1 184 ? 0.635 13.038 -9.475 1.00 50.12 184 ILE A C 1
ATOM 1496 O O . ILE A 1 184 ? 1.493 13.537 -10.189 1.00 50.12 184 ILE A O 1
ATOM 1500 N N . ARG A 1 185 ? -0.015 13.763 -8.569 1.00 47.78 185 ARG A N 1
ATOM 1501 C CA . ARG A 1 185 ? 0.111 15.218 -8.478 1.00 47.78 185 ARG A CA 1
ATOM 1502 C C . ARG A 1 185 ? 1.387 15.679 -7.770 1.00 47.78 185 ARG A C 1
ATOM 1504 O O . ARG A 1 185 ? 1.606 16.883 -7.654 1.00 47.78 185 ARG A O 1
ATOM 1511 N N . ARG A 1 186 ? 2.150 14.770 -7.140 1.00 54.50 186 ARG A N 1
ATOM 1512 C CA . ARG A 1 186 ? 3.197 15.139 -6.173 1.00 54.50 186 ARG A CA 1
ATOM 1513 C C . ARG A 1 186 ? 4.302 14.081 -6.039 1.00 54.50 186 ARG A C 1
ATOM 1515 O O . ARG A 1 186 ? 4.421 13.427 -4.991 1.00 54.50 186 ARG A O 1
ATOM 1522 N N . SER A 1 187 ? 5.174 13.997 -7.042 1.00 51.72 187 SER A N 1
ATOM 1523 C CA . SER A 1 187 ? 6.469 13.314 -6.919 1.00 51.72 187 SER A CA 1
ATOM 1524 C C . SER A 1 187 ? 7.223 13.790 -5.661 1.00 51.72 187 SER A C 1
ATOM 1526 O O . SER A 1 187 ? 7.080 14.936 -5.217 1.00 51.72 187 SER A O 1
ATOM 1528 N N . GLY A 1 188 ? 7.937 12.881 -4.993 1.00 53.94 188 GLY A N 1
ATOM 1529 C CA . GLY A 1 188 ? 8.730 13.214 -3.805 1.00 53.94 188 GLY A CA 1
ATOM 1530 C C . GLY A 1 188 ? 7.963 13.343 -2.480 1.00 53.94 188 GLY A C 1
ATOM 1531 O O . GLY A 1 188 ? 8.569 13.685 -1.475 1.00 53.94 188 GLY A O 1
ATOM 1532 N N . SER A 1 189 ? 6.644 13.115 -2.437 1.00 59.38 189 SER A N 1
ATOM 1533 C CA . SER A 1 189 ? 5.849 13.361 -1.211 1.00 59.38 189 SER A CA 1
ATOM 1534 C C . SER A 1 189 ? 5.902 12.247 -0.169 1.00 59.38 189 SER A C 1
ATOM 1536 O O . SER A 1 189 ? 5.309 12.402 0.893 1.00 59.38 189 SER A O 1
ATOM 1538 N N . PHE A 1 190 ? 6.534 11.119 -0.469 1.00 65.44 190 PHE A N 1
ATOM 1539 C CA . PHE A 1 190 ? 6.523 9.927 0.377 1.00 65.44 190 PHE A CA 1
ATOM 1540 C C . PHE A 1 190 ? 7.907 9.703 0.968 1.00 65.44 190 PHE A C 1
ATOM 1542 O O . PHE A 1 190 ? 8.899 10.164 0.415 1.00 65.44 190 PHE A O 1
ATOM 1549 N N . LYS A 1 191 ? 7.990 9.040 2.123 1.00 64.62 191 LYS A N 1
ATOM 1550 C CA . LYS A 1 191 ? 9.290 8.799 2.758 1.00 64.62 191 LYS A CA 1
ATOM 1551 C C . LYS A 1 191 ? 10.106 7.829 1.911 1.00 64.62 191 LYS A C 1
ATOM 1553 O O . LYS A 1 191 ? 9.673 6.710 1.663 1.00 64.62 191 LYS A O 1
ATOM 1558 N N . TYR A 1 192 ? 11.293 8.272 1.511 1.00 59.81 192 TYR A N 1
ATOM 1559 C CA . TYR A 1 192 ? 12.306 7.453 0.856 1.00 59.81 192 TYR A CA 1
ATOM 1560 C C . TYR A 1 192 ? 13.347 7.045 1.897 1.00 59.81 192 TYR A C 1
ATOM 1562 O O . TYR A 1 192 ? 13.917 7.914 2.560 1.00 59.81 192 TYR A O 1
ATOM 1570 N N . SER A 1 193 ? 13.616 5.747 2.037 1.00 53.84 193 SER A N 1
ATOM 1571 C CA . SER A 1 193 ? 14.861 5.307 2.670 1.00 53.84 193 SER A CA 1
ATOM 1572 C C . SER A 1 193 ? 15.976 5.340 1.630 1.00 53.84 193 SER A C 1
ATOM 1574 O O . SER A 1 193 ? 15.781 4.857 0.518 1.00 53.84 193 SER A O 1
ATOM 1576 N N . ARG A 1 194 ? 17.128 5.928 1.972 1.00 54.59 194 ARG A N 1
ATOM 1577 C CA . ARG A 1 194 ? 18.340 5.895 1.129 1.00 54.59 194 ARG A CA 1
ATOM 1578 C C . ARG A 1 194 ? 19.245 4.698 1.432 1.00 54.59 194 ARG A C 1
ATOM 1580 O O . ARG A 1 194 ? 20.140 4.415 0.647 1.00 54.59 194 ARG A O 1
ATOM 1587 N N . HIS A 1 195 ? 19.021 4.018 2.556 1.00 57.50 195 HIS A N 1
ATOM 1588 C CA . HIS A 1 195 ? 19.855 2.918 3.031 1.00 57.50 195 HIS A CA 1
ATOM 1589 C C . HIS A 1 195 ? 19.010 1.648 3.191 1.00 57.50 195 HIS A C 1
ATOM 1591 O O . HIS A 1 195 ? 17.898 1.707 3.724 1.00 57.50 195 HIS A O 1
ATOM 1597 N N . GLY A 1 196 ? 19.544 0.514 2.731 1.00 72.94 196 GLY A N 1
ATOM 1598 C CA . GLY A 1 196 ? 18.877 -0.790 2.771 1.00 72.94 196 GLY A CA 1
ATOM 1599 C C . GLY A 1 196 ? 17.869 -1.024 1.640 1.00 72.94 196 GLY A C 1
ATOM 1600 O O . GLY A 1 196 ? 17.826 -0.286 0.657 1.00 72.94 196 GLY A O 1
ATOM 1601 N N . LYS A 1 197 ? 17.061 -2.081 1.786 1.00 81.31 197 LYS A N 1
ATOM 1602 C CA . LYS A 1 197 ? 15.974 -2.408 0.853 1.00 81.31 197 LYS A CA 1
ATOM 1603 C C . LYS A 1 197 ? 14.919 -1.304 0.852 1.00 81.31 197 LYS A C 1
ATOM 1605 O O . LYS A 1 197 ? 14.526 -0.807 1.909 1.00 81.31 197 LYS A O 1
ATOM 1610 N N . SER A 1 198 ? 14.434 -0.949 -0.334 1.00 87.75 198 SER A N 1
ATOM 1611 C CA . SER A 1 198 ? 13.329 -0.002 -0.480 1.00 87.75 198 SER A CA 1
ATOM 1612 C C . SER A 1 198 ? 12.082 -0.510 0.239 1.00 87.75 198 SER A C 1
ATOM 1614 O O . SER A 1 198 ? 11.706 -1.671 0.106 1.00 87.75 198 SER A O 1
ATOM 1616 N N . TYR A 1 199 ? 11.409 0.371 0.976 1.00 90.75 199 TYR A N 1
ATOM 1617 C CA . TYR A 1 199 ? 10.152 0.046 1.641 1.00 90.75 199 TYR A CA 1
ATOM 1618 C C . TYR A 1 199 ? 9.184 1.227 1.621 1.00 90.75 199 TYR A C 1
ATOM 1620 O O . TYR A 1 199 ? 9.598 2.385 1.540 1.00 90.75 199 TYR A O 1
ATOM 1628 N N . VAL A 1 200 ? 7.891 0.931 1.722 1.00 91.00 200 VAL A N 1
ATOM 1629 C CA . VAL A 1 200 ? 6.806 1.914 1.786 1.00 91.00 200 VAL A CA 1
ATOM 1630 C C . VAL A 1 200 ? 6.101 1.770 3.133 1.00 91.00 200 VAL A C 1
ATOM 1632 O O . VAL A 1 200 ? 5.460 0.744 3.358 1.00 91.00 200 VAL A O 1
ATOM 1635 N N . PRO A 1 201 ? 6.190 2.771 4.027 1.00 92.00 201 PRO A N 1
ATOM 1636 C CA . PRO A 1 201 ? 5.405 2.777 5.252 1.00 92.00 201 PRO A CA 1
ATOM 1637 C C . PRO A 1 201 ? 3.928 3.015 4.933 1.00 92.00 201 PRO A C 1
ATOM 1639 O O . PRO A 1 201 ? 3.573 3.990 4.252 1.00 92.00 201 PRO A O 1
ATOM 1642 N N . ILE A 1 202 ? 3.081 2.148 5.470 1.00 93.75 202 ILE A N 1
ATOM 1643 C CA . ILE A 1 202 ? 1.629 2.260 5.434 1.00 93.75 202 ILE A CA 1
ATOM 1644 C C . ILE A 1 202 ? 1.065 2.092 6.846 1.00 93.75 202 ILE A C 1
ATOM 1646 O O . ILE A 1 202 ? 1.710 1.532 7.727 1.00 93.75 202 ILE A O 1
ATOM 1650 N N . GLN A 1 203 ? -0.143 2.590 7.037 1.00 95.50 203 GLN A N 1
ATOM 1651 C CA . GLN A 1 203 ? -0.921 2.417 8.248 1.00 95.50 203 GLN A CA 1
ATOM 1652 C C . GLN A 1 203 ? -2.277 1.846 7.849 1.00 95.50 203 GLN A C 1
ATOM 1654 O O . GLN A 1 203 ? -2.876 2.292 6.867 1.00 95.50 203 GLN A O 1
ATOM 1659 N N . MET A 1 204 ? -2.747 0.847 8.585 1.00 96.75 204 MET A N 1
ATOM 1660 C CA . MET A 1 204 ? -4.026 0.192 8.334 1.00 96.75 204 MET A CA 1
ATOM 1661 C C . MET A 1 204 ? -4.912 0.266 9.569 1.00 96.75 204 MET A C 1
ATOM 1663 O O . MET A 1 204 ? -4.435 0.128 10.691 1.00 96.75 204 MET A O 1
ATOM 1667 N N . LYS A 1 205 ? -6.207 0.498 9.368 1.00 95.75 205 LYS A N 1
ATOM 1668 C CA . LYS A 1 205 ? -7.197 0.564 10.450 1.00 95.75 205 LYS A CA 1
ATOM 1669 C C . LYS A 1 205 ? -8.542 0.033 9.984 1.00 95.75 205 LYS A C 1
ATOM 1671 O O . LYS A 1 205 ? -8.894 0.195 8.814 1.00 95.75 205 LYS A O 1
ATOM 1676 N N . LEU A 1 206 ? -9.288 -0.577 10.899 1.00 96.19 206 LEU A N 1
ATOM 1677 C CA . LEU A 1 206 ? -10.682 -0.927 10.665 1.00 96.19 206 LEU A CA 1
ATOM 1678 C C . LEU A 1 206 ? -11.534 0.322 10.870 1.00 96.19 206 LEU A C 1
ATOM 1680 O O . LEU A 1 206 ? -11.324 1.058 11.832 1.00 96.19 206 LEU A O 1
ATOM 1684 N N . GLN A 1 207 ? -12.482 0.560 9.978 1.00 95.06 207 GLN A N 1
ATOM 1685 C CA . GLN A 1 207 ? -13.483 1.605 10.092 1.00 95.06 207 GLN A CA 1
ATOM 1686 C C . GLN A 1 207 ? -14.866 0.962 10.087 1.00 95.06 207 GLN A C 1
ATOM 1688 O O . GLN A 1 207 ? -15.153 0.146 9.216 1.00 95.06 207 GLN A O 1
ATOM 1693 N N . ILE A 1 208 ? -15.719 1.364 11.022 1.00 92.81 208 ILE A N 1
ATOM 1694 C CA . ILE A 1 208 ? -17.150 1.053 11.024 1.00 92.81 208 ILE A CA 1
ATOM 1695 C C . ILE A 1 208 ? -17.954 2.342 10.930 1.00 92.81 208 ILE A C 1
ATOM 1697 O O . ILE A 1 208 ? -17.469 3.412 11.312 1.00 92.81 208 ILE A O 1
ATOM 1701 N N . THR A 1 209 ? -19.190 2.232 10.456 1.00 89.94 209 THR A N 1
ATOM 1702 C CA . THR A 1 209 ? -20.145 3.338 10.466 1.00 89.94 209 THR A CA 1
ATOM 1703 C C . THR A 1 209 ? -21.292 3.008 11.421 1.00 89.94 209 THR A C 1
ATOM 1705 O O . THR A 1 209 ? -21.895 1.936 11.344 1.00 89.94 209 THR A O 1
ATOM 1708 N N . ILE A 1 210 ? -21.574 3.929 12.340 1.00 85.81 210 ILE A N 1
ATOM 1709 C CA . ILE A 1 210 ? -22.700 3.881 13.279 1.00 85.81 210 ILE A CA 1
ATOM 1710 C C . ILE A 1 210 ? -23.390 5.238 13.183 1.00 85.81 210 ILE A C 1
ATOM 1712 O O . ILE A 1 210 ? -22.721 6.258 13.322 1.00 85.81 210 ILE A O 1
ATOM 1716 N N . ASP A 1 211 ? -24.686 5.261 12.871 1.00 84.06 211 ASP A N 1
ATOM 1717 C CA . ASP A 1 211 ? -25.492 6.489 12.785 1.00 84.06 211 ASP A CA 1
ATOM 1718 C C . ASP A 1 211 ? -24.825 7.609 11.960 1.00 84.06 211 ASP A C 1
ATOM 1720 O O . ASP A 1 211 ? -24.713 8.761 12.374 1.00 84.06 211 ASP A O 1
ATOM 1724 N N . ASN A 1 212 ? -24.328 7.246 10.769 1.00 83.31 212 ASN A N 1
ATOM 1725 C CA . ASN A 1 212 ? -23.570 8.104 9.840 1.00 83.31 212 ASN A CA 1
ATOM 1726 C C . ASN A 1 212 ? -22.237 8.662 10.374 1.00 83.31 212 ASN A C 1
ATOM 1728 O O . ASN A 1 212 ? -21.577 9.450 9.690 1.00 83.31 212 ASN A O 1
ATOM 1732 N N . THR A 1 213 ? -21.796 8.220 11.547 1.00 84.88 213 THR A N 1
ATOM 1733 C CA . THR A 1 213 ? -20.506 8.571 12.135 1.00 84.88 213 THR A CA 1
ATOM 1734 C C . THR A 1 213 ? -19.511 7.435 11.931 1.00 84.88 213 THR A C 1
ATOM 1736 O O . THR A 1 213 ? -19.801 6.263 12.163 1.00 84.88 213 THR A O 1
ATOM 1739 N N . ASN A 1 214 ? -18.311 7.784 11.464 1.00 90.19 214 ASN A N 1
ATOM 1740 C CA . ASN A 1 214 ? -17.238 6.822 11.242 1.00 90.19 214 ASN A CA 1
ATOM 1741 C C . ASN A 1 214 ? -16.380 6.679 12.496 1.00 90.19 214 ASN A C 1
ATOM 1743 O O . ASN A 1 214 ? -15.795 7.657 12.964 1.00 90.19 214 ASN A O 1
ATOM 1747 N N . TYR A 1 215 ? -16.231 5.447 12.967 1.00 89.50 215 TYR A N 1
ATOM 1748 C CA . TYR A 1 215 ? -15.349 5.091 14.072 1.00 89.50 215 TYR A CA 1
ATOM 1749 C C . TYR A 1 215 ? -14.219 4.216 13.553 1.00 89.50 215 TYR A C 1
ATOM 1751 O O . TYR A 1 215 ? -14.429 3.377 12.678 1.00 89.50 215 TYR A O 1
ATOM 1759 N N . THR A 1 216 ? -13.012 4.408 14.082 1.00 92.31 216 THR A N 1
ATOM 1760 C CA . THR A 1 216 ? -11.827 3.663 13.645 1.00 92.31 216 THR A CA 1
ATOM 1761 C C . THR A 1 216 ? -11.160 2.938 14.799 1.00 92.31 216 THR A C 1
ATOM 1763 O O . THR A 1 216 ? -11.053 3.496 15.892 1.00 92.31 216 THR A O 1
ATOM 1766 N N . SER A 1 217 ? -10.634 1.747 14.524 1.00 92.88 217 SER A N 1
ATOM 1767 C CA . SER A 1 217 ? -9.798 1.003 15.461 1.00 92.88 217 SER A CA 1
ATOM 1768 C C . SER A 1 217 ? -8.478 1.728 15.712 1.00 92.88 217 SER A C 1
ATOM 1770 O O . SER A 1 217 ? -8.113 2.680 15.009 1.00 92.88 217 SER A O 1
ATOM 1772 N N . HIS A 1 218 ? -7.704 1.217 16.670 1.00 91.12 218 HIS A N 1
ATOM 1773 C CA . HIS A 1 218 ? -6.288 1.549 16.725 1.00 91.12 218 HIS A CA 1
ATOM 1774 C C . HIS A 1 218 ? -5.611 1.203 15.387 1.00 91.12 218 HIS A C 1
ATOM 1776 O O . HIS A 1 218 ? -5.904 0.147 14.812 1.00 91.12 218 HIS A O 1
ATOM 1782 N N . PRO A 1 219 ? -4.767 2.103 14.859 1.00 94.56 219 PRO A N 1
ATOM 1783 C CA . PRO A 1 219 ? -4.037 1.837 13.635 1.00 94.56 219 PRO A CA 1
ATOM 1784 C C . PRO A 1 219 ? -2.905 0.833 13.866 1.00 94.56 219 PRO A C 1
ATOM 1786 O O . PRO A 1 219 ? -2.280 0.834 14.925 1.00 94.56 219 PRO A O 1
ATOM 1789 N N . ILE A 1 220 ? -2.608 0.039 12.840 1.00 95.94 220 ILE A N 1
ATOM 1790 C CA . ILE A 1 220 ? -1.411 -0.797 12.757 1.00 95.94 220 ILE A CA 1
ATOM 1791 C C . ILE A 1 220 ? -0.470 -0.195 11.722 1.00 95.94 220 ILE A C 1
ATOM 1793 O O . ILE A 1 220 ? -0.840 -0.043 10.553 1.00 95.94 220 ILE A O 1
ATOM 1797 N N . ASP A 1 221 ? 0.750 0.103 12.154 1.00 94.88 221 ASP A N 1
ATOM 1798 C CA . ASP A 1 221 ? 1.826 0.561 11.287 1.00 94.88 221 ASP A CA 1
ATOM 1799 C C . ASP A 1 221 ? 2.589 -0.642 10.724 1.00 94.88 221 ASP A C 1
ATOM 1801 O O . ASP A 1 221 ? 2.931 -1.590 11.431 1.00 94.88 221 ASP A O 1
ATOM 1805 N N . LEU A 1 222 ? 2.848 -0.613 9.419 1.00 94.94 222 LEU A N 1
ATOM 1806 C CA . LEU A 1 222 ? 3.628 -1.640 8.746 1.00 94.94 222 LEU A CA 1
ATOM 1807 C C . LEU A 1 222 ? 4.385 -1.068 7.548 1.00 94.94 222 LEU A C 1
ATOM 1809 O O . LEU A 1 222 ? 4.105 0.012 7.023 1.00 94.94 222 LEU A O 1
ATOM 1813 N N . LYS A 1 223 ? 5.372 -1.821 7.079 1.00 94.06 223 LYS A N 1
ATOM 1814 C CA . LYS A 1 223 ? 6.191 -1.491 5.915 1.00 94.06 223 LYS A CA 1
ATOM 1815 C C . LYS A 1 223 ? 5.990 -2.558 4.857 1.00 94.06 223 LYS A C 1
ATOM 1817 O O . LYS A 1 223 ? 6.227 -3.732 5.118 1.00 94.06 223 LYS A O 1
ATOM 1822 N N . ILE A 1 224 ? 5.628 -2.142 3.648 1.00 94.44 224 ILE A N 1
ATOM 1823 C CA . ILE A 1 224 ? 5.769 -2.985 2.459 1.00 94.44 224 ILE A CA 1
ATOM 1824 C C . ILE A 1 224 ? 7.249 -2.954 2.088 1.00 94.44 224 ILE A C 1
ATOM 1826 O O . ILE A 1 224 ? 7.757 -1.891 1.736 1.00 94.44 224 ILE A O 1
ATOM 1830 N N . VAL A 1 225 ? 7.955 -4.072 2.203 1.00 92.75 225 VAL A N 1
ATOM 1831 C CA . VAL A 1 225 ? 9.400 -4.175 1.970 1.00 92.75 225 VAL A CA 1
ATOM 1832 C C . VAL A 1 225 ? 9.645 -4.854 0.630 1.00 92.75 225 VAL A C 1
ATOM 1834 O O . VAL A 1 225 ? 9.134 -5.945 0.383 1.00 92.75 225 VAL A O 1
ATOM 1837 N N . MET A 1 226 ? 10.435 -4.215 -0.232 1.00 91.88 226 MET A N 1
ATOM 1838 C CA . MET A 1 226 ? 10.849 -4.800 -1.506 1.00 91.88 226 MET A CA 1
ATOM 1839 C C . MET A 1 226 ? 11.660 -6.073 -1.288 1.00 91.88 226 MET A C 1
ATOM 1841 O O . MET A 1 226 ? 12.573 -6.101 -0.463 1.00 91.88 226 MET A O 1
ATOM 1845 N N . GLY A 1 227 ? 11.359 -7.087 -2.091 1.00 89.50 227 GLY A N 1
ATOM 1846 C CA . GLY A 1 227 ? 12.197 -8.270 -2.243 1.00 89.50 227 GLY A CA 1
ATOM 1847 C C . GLY A 1 227 ? 13.370 -8.042 -3.203 1.00 89.50 227 GLY A C 1
ATOM 1848 O O . GLY A 1 227 ? 13.472 -6.991 -3.842 1.00 89.50 227 GLY A O 1
ATOM 1849 N N . SER A 1 228 ? 14.237 -9.042 -3.359 1.00 83.25 228 SER A N 1
ATOM 1850 C CA . SER A 1 228 ? 15.281 -9.081 -4.397 1.00 83.25 228 SER A CA 1
ATOM 1851 C C . SER A 1 228 ? 14.733 -9.486 -5.771 1.00 83.25 228 SER A C 1
ATOM 1853 O O . SER A 1 228 ? 15.398 -9.271 -6.789 1.00 83.25 228 SER A O 1
ATOM 1855 N N . GLY A 1 229 ? 13.516 -10.046 -5.800 1.00 70.94 229 GLY A N 1
ATOM 1856 C CA . GLY A 1 229 ? 12.864 -10.577 -6.999 1.00 70.94 229 GLY A CA 1
ATOM 1857 C C . GLY A 1 229 ? 13.168 -12.056 -7.253 1.00 70.94 229 GLY A C 1
ATOM 1858 O O . GLY A 1 229 ? 12.883 -12.551 -8.345 1.00 70.94 229 GLY A O 1
ATOM 1859 N N . GLU A 1 230 ? 13.778 -12.732 -6.281 1.00 77.00 230 GLU A N 1
ATOM 1860 C CA . GLU A 1 230 ? 13.968 -14.185 -6.212 1.00 77.00 230 GLU A CA 1
ATOM 1861 C C . GLU A 1 230 ? 12.942 -14.805 -5.257 1.00 77.00 230 GLU A C 1
ATOM 1863 O O . GLU A 1 230 ? 12.329 -14.098 -4.455 1.00 77.00 230 GLU A O 1
ATOM 1868 N N . GLU A 1 231 ? 12.760 -16.126 -5.313 1.00 69.94 231 GLU A N 1
ATOM 1869 C CA . GLU A 1 231 ? 11.728 -16.785 -4.500 1.00 69.94 231 GLU A CA 1
ATOM 1870 C C . GLU A 1 231 ? 12.006 -16.753 -3.001 1.00 69.94 231 GLU A C 1
ATOM 1872 O O . GLU A 1 231 ? 11.101 -16.672 -2.172 1.00 69.94 231 GLU A O 1
ATOM 1877 N N . THR A 1 232 ? 13.288 -16.757 -2.657 1.00 78.44 232 THR A N 1
ATOM 1878 C CA . THR A 1 232 ? 13.782 -16.702 -1.281 1.00 78.44 232 THR A CA 1
ATOM 1879 C C . THR A 1 232 ? 13.579 -15.332 -0.634 1.00 78.44 232 THR A C 1
ATOM 1881 O O . THR A 1 232 ? 13.668 -15.213 0.587 1.00 78.44 232 THR A O 1
ATOM 1884 N N . ASP A 1 233 ? 13.293 -14.297 -1.429 1.00 86.88 233 ASP A N 1
ATOM 1885 C CA . ASP A 1 233 ? 13.188 -12.911 -0.984 1.00 86.88 233 ASP A CA 1
ATOM 1886 C C . ASP A 1 233 ? 12.129 -12.158 -1.802 1.00 86.88 233 ASP A C 1
ATOM 1888 O O . ASP A 1 233 ? 12.411 -11.254 -2.597 1.00 86.88 233 ASP A O 1
ATOM 1892 N N . ALA A 1 234 ? 10.885 -12.588 -1.599 1.00 92.69 234 ALA A N 1
ATOM 1893 C CA . ALA A 1 234 ? 9.669 -11.981 -2.119 1.00 92.69 234 ALA A CA 1
ATOM 1894 C C . ALA A 1 234 ? 9.329 -10.649 -1.420 1.00 92.69 234 ALA A C 1
ATOM 1896 O O . ALA A 1 234 ? 9.763 -10.381 -0.297 1.00 92.69 234 ALA A O 1
ATOM 1897 N N . ILE A 1 235 ? 8.488 -9.823 -2.053 1.00 94.94 235 ILE A N 1
ATOM 1898 C CA . ILE A 1 235 ? 7.934 -8.625 -1.400 1.00 94.94 235 ILE A CA 1
ATOM 1899 C C . ILE A 1 235 ? 7.107 -9.060 -0.181 1.00 94.94 235 ILE A C 1
ATOM 1901 O O . ILE A 1 235 ? 6.238 -9.929 -0.286 1.00 94.94 235 ILE A O 1
ATOM 1905 N N . ASN A 1 236 ? 7.369 -8.458 0.977 1.00 94.19 236 ASN A N 1
ATOM 1906 C CA . ASN A 1 236 ? 6.781 -8.876 2.252 1.00 94.19 236 ASN A CA 1
ATOM 1907 C C . ASN A 1 236 ? 6.412 -7.666 3.124 1.00 94.19 236 ASN A C 1
ATOM 1909 O O . ASN A 1 236 ? 6.765 -6.527 2.817 1.00 94.19 236 ASN A O 1
ATOM 1913 N N . PHE A 1 237 ? 5.704 -7.916 4.220 1.00 94.75 237 PHE A N 1
ATOM 1914 C CA . PHE A 1 237 ? 5.304 -6.923 5.206 1.00 94.75 237 PHE A CA 1
ATOM 1915 C C . PHE A 1 237 ? 6.130 -7.075 6.482 1.00 94.75 237 PHE A C 1
ATOM 1917 O O . PHE A 1 237 ? 6.296 -8.181 6.996 1.00 94.75 237 PHE A O 1
ATOM 1924 N N . ALA A 1 238 ? 6.644 -5.956 6.985 1.00 92.25 238 ALA A N 1
ATOM 1925 C CA . ALA A 1 238 ? 7.256 -5.863 8.304 1.00 92.25 238 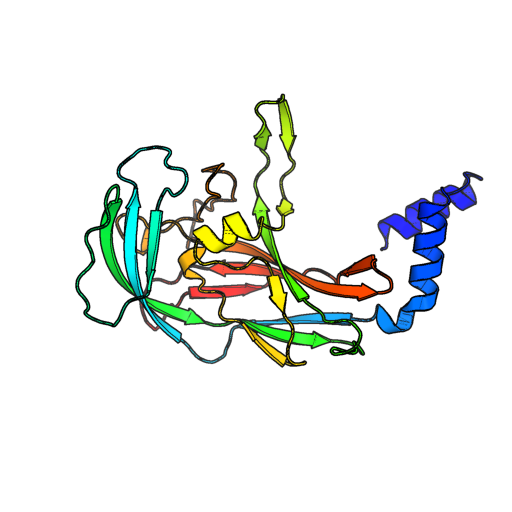ALA A CA 1
ATOM 1926 C C . ALA A 1 238 ? 6.348 -5.024 9.206 1.00 92.25 238 ALA A C 1
ATOM 1928 O O . ALA A 1 238 ? 5.944 -3.931 8.811 1.00 92.25 238 ALA A O 1
ATOM 1929 N N . PHE A 1 239 ? 6.027 -5.549 10.381 1.00 90.50 239 PHE A N 1
ATOM 1930 C CA . PHE A 1 239 ? 5.190 -4.898 11.386 1.00 90.50 239 PHE A CA 1
ATOM 1931 C C . PHE A 1 239 ? 6.105 -4.225 12.409 1.00 90.50 239 PHE A C 1
ATOM 1933 O O . PHE A 1 239 ? 7.138 -4.805 12.756 1.00 90.50 239 PHE A O 1
ATOM 1940 N N . ASP A 1 240 ? 5.763 -2.999 12.804 1.00 72.38 240 ASP A N 1
ATOM 1941 C CA . ASP A 1 240 ? 6.504 -2.232 13.814 1.00 72.38 240 ASP A CA 1
ATOM 1942 C C . ASP A 1 240 ? 6.013 -2.540 15.239 1.00 72.38 240 ASP A C 1
ATOM 1944 O O . ASP A 1 240 ? 4.813 -2.870 15.402 1.00 72.38 240 ASP A O 1
#

Radius of gyration: 20.99 Å; chains: 1; bounding box: 45×47×63 Å

Sequence (240 aa):
MREQREALKTYFENGDRPTQTQFAQLIDSYVHLNELNFGLKLRSSGTLKAKFYHFYDANEPFSAEAHKTIEAPAGSKAEVIPGYTHLFSRIIQYKELVCEIEGAVDLVKHQPKIIIERYKQKKKLASGYIKPAGFYKELTFDAALWNRKSEYDVTSREMTLDLGPVHYFKPGASFRDFRPSGSIRRSGSFKYSRHGKSYVPIQMKLQITIDNTNYTSHPIDLKIVMGSGEETDAINFAFD

Foldseek 3Di:
DVVLVVVVVVCVVVVNDDDPVSVVVVVVCVVCVQQQPKWKDKDWDPDKDKWKWWKKAFPDPLALCRIAIDTDPPPDDDDDDPRIDTQDMAIAMATWMKMAMDHDHDCVVWFKKKFKWFWWDWDQDPVRDIDHTDTDQDDQVQQVSLVAGRMDTDDDRIDIGDGVLLSQWHDDSDLQPIEGDDTSNDPPGHDTDPDDFHKTKMKIWMWTADPNDIDIHDIWIKIQTPFPRDPVTGGYIDTD

Secondary structure (DSSP, 8-state):
-HHHHHHHHHHHHHTPPPPHHHHHHHHHHHHTTTTT-EEEEEEEEEEEEEEEEEEEEESSTT-TT-EEEEEE-TTPPPPP-TTEEEEEEEEEEEEEEEEEEEES--HHHH--EEEEEEEE--EE-TTS-EEPSEEEEPPHHHHHHTT--SEEE--SSEEEE---GGGGEE--SSGGG-EE--BTTBTT-BPPPSSSS-EEEEEEEEEEEETTEEEEPPPEEEEEE---SSGGG-BEEEE-

Organism: NCBI:txid1627892